Protein AF-A0A976NYU6-F1 (afdb_monomer)

Foldseek 3Di:
DPDPVVVVVVVVLVVPQDPLLVLLLVLLVLLLVLLVVLVVVLVVCVVLLVQVQCVPHPCNVVSCVVSVLSNCLSVLSNVLSVLSNVCSSVVDLVSLVVSLVVLVVNLVSLVVQLVVLVVQLVVLVCCLPDDPPPDPVVLVVLVVLLQLLLLLVLLCQQAFDFPLVNCCLLCVPDDPVVSVPGDGDGGLCVVLPDPPPDDPPSVLSNVLNVVSVSSPSSPSVNVCCCVQPDDDSLQSNQSSCCSSPVDRPDSAVSTSCVRCVNSVSVVSNVVSVVSSVSSVSSSVSSVVSSVSSVVVVVVVVVVVVVPDPDD

InterPro domains:
  IPR018499 Tetraspanin/Peripherin [PF00335] (23-295)

Mean predicted aligned error: 11.85 Å

Solvent-accessible surface area (backbone atoms only — not comparable to full-atom values): 16088 Å² total; per-residue (Å²): 132,85,56,70,69,58,56,52,50,51,55,56,56,61,72,70,55,46,75,67,33,52,50,43,37,55,44,19,50,50,26,31,51,44,11,50,51,39,40,48,50,46,49,50,41,53,76,38,24,56,58,60,44,26,59,93,46,96,54,24,69,59,49,51,51,54,52,48,52,42,42,54,50,10,55,47,31,30,53,49,13,54,51,40,37,51,33,44,72,69,64,43,68,67,56,46,49,54,48,38,55,52,32,54,54,49,28,52,56,30,46,51,52,25,50,50,23,49,51,50,23,52,50,33,50,53,39,64,77,38,68,86,68,69,44,73,68,50,49,53,49,26,44,55,46,30,54,56,51,30,46,14,49,42,29,40,37,29,60,62,28,38,39,54,57,40,44,48,36,66,36,78,85,58,56,70,72,60,53,73,68,52,65,97,45,61,13,41,54,69,54,57,77,44,92,67,86,81,52,86,67,48,65,48,55,37,51,36,36,60,64,29,68,72,23,76,38,23,57,35,56,35,52,47,29,62,74,74,50,54,85,45,72,56,34,40,35,41,31,37,48,28,54,60,68,76,48,78,94,54,64,37,78,59,23,51,31,51,78,28,42,61,63,53,32,49,53,48,31,54,51,22,49,54,51,21,52,46,25,46,54,47,28,53,41,31,51,50,50,41,52,50,51,54,51,62,51,51,58,58,50,54,62,54,63,73,69,54,80,86,125

Sequence (311 aa):
MPSSAQSVKLSTIMRRLTTAGSLMILVNIAFIVAGAILLRYKLTLEDSGWDDALVGTDYESVAVTATTVIQLLGIGAMALGLLGIVGAIVQNRLVLLLYSVVMVVATSAFGVLVGTAFAFKNKAKVWEEAAFPANDQENELAKTFNEVYCYAEGYYFCNSATAEETYITFFPDASTTLISVLPKITGIVSLCAQPVAMIDGLSTVCEACNMASQFTRYDKILTWAENKCPRNLITGHWCASFLATGAADSIYEGTPYGQCRNIFLDVVIDWSNSLAIAGLFVAISAAVIVVLACFSRRSKSFSKSENLPKK

Nearest PDB structures (foldseek):
  8zgt-assembly1_B  TM=5.573E-01  e=3.407E+00  Rattus norvegicus
  4nqi-assembly2_C  TM=2.743E-01  e=8.198E+00  Dictyostelium discoideum
  4nqi-assembly2_D  TM=2.725E-01  e=8.565E+00  Dictyostelium discoideum

pLDDT: mean 76.67, std 13.3, range [38.75, 93.81]

Radius of gyration: 28.67 Å; Cα contacts (8 Å, |Δi|>4): 337; chains: 1; bounding box: 64×50×102 Å

Secondary structure (DSSP, 8-state):
---HHHHHHHHHHHTT--HHHHHHHHHHHHHHHHHHHHHHHHHHHHHTTHHHHHTTSTTHHHHHHHHHHHHHHHHHHHHHHHHHHHHHHH--HHHHHHHHHHHHHHHHHHHHHHHHHHHHHHHHHHHHHSPSPSSHHHHHHHHHHHHHHHHHHHHHHHHTSBHHHHHHHH-TT--HHHHTTS---B-THHHHTS---SSTTHHHHHHHHHHGGGGGGGHHHHHHHHHHS---HHHHHHHHHHHHHS--S-SSTTSHHHHHHHHHHHHHHHHHHHHHHHHHHHHHHHHHHHHHHHHHHHHHHHHHHTTS---

Structure (mmCIF, N/CA/C/O backbone):
data_AF-A0A976NYU6-F1
#
_entry.id   AF-A0A976NYU6-F1
#
loop_
_atom_site.group_PDB
_atom_site.id
_atom_site.type_symbol
_atom_site.label_atom_id
_atom_site.label_alt_id
_atom_site.label_comp_id
_atom_site.label_asym_id
_atom_site.label_entity_id
_atom_site.label_seq_id
_atom_site.pdbx_PDB_ins_code
_atom_site.Cartn_x
_atom_site.Cartn_y
_atom_site.Cartn_z
_atom_site.occupancy
_atom_site.B_iso_or_equiv
_atom_site.auth_seq_id
_atom_site.auth_comp_id
_atom_site.auth_asym_id
_atom_site.auth_atom_id
_atom_site.pdbx_PDB_model_num
ATOM 1 N N . MET A 1 1 ? -34.379 -28.954 11.487 1.00 44.38 1 MET A N 1
ATOM 2 C CA . MET A 1 1 ? -35.450 -28.207 12.183 1.00 44.38 1 MET A CA 1
ATOM 3 C C . MET A 1 1 ? -34.976 -27.913 13.602 1.00 44.38 1 MET A C 1
ATOM 5 O O . MET A 1 1 ? -34.813 -28.867 14.354 1.00 44.38 1 MET A O 1
ATOM 9 N N . PRO A 1 2 ? -34.663 -26.657 13.966 1.00 43.16 2 PRO A N 1
ATOM 10 C CA . PRO A 1 2 ? -34.307 -26.325 15.343 1.00 43.16 2 PRO A CA 1
ATOM 11 C C . PRO A 1 2 ? -35.552 -26.475 16.228 1.00 43.16 2 PRO A C 1
ATOM 13 O O . PRO A 1 2 ? -36.646 -26.078 15.826 1.00 43.16 2 PRO A O 1
ATOM 16 N N . SER A 1 3 ? -35.410 -27.105 17.397 1.00 50.75 3 SER A N 1
ATOM 17 C CA . SER A 1 3 ? -36.552 -27.440 18.255 1.00 50.75 3 SER A CA 1
ATOM 18 C C . SER A 1 3 ? -37.201 -26.180 18.842 1.00 50.75 3 SER A C 1
ATOM 20 O O . SER A 1 3 ? -36.528 -25.192 19.146 1.00 50.75 3 SER A O 1
ATOM 22 N N . SER A 1 4 ? -38.523 -26.211 19.030 1.00 54.44 4 SER A N 1
ATOM 23 C CA . SER A 1 4 ? -39.328 -25.105 19.577 1.00 54.44 4 SER A CA 1
ATOM 24 C C . SER A 1 4 ? -38.831 -24.589 20.938 1.00 54.44 4 SER A C 1
ATOM 26 O O . SER A 1 4 ? -39.042 -23.430 21.281 1.00 54.44 4 SER A O 1
ATOM 28 N N . ALA A 1 5 ? -38.092 -25.402 21.697 1.00 48.31 5 ALA A N 1
ATOM 29 C CA . ALA A 1 5 ? -37.463 -24.987 22.948 1.00 48.31 5 ALA A CA 1
ATOM 30 C C . ALA A 1 5 ? -36.312 -23.980 22.739 1.00 48.31 5 ALA A C 1
ATOM 32 O O . ALA A 1 5 ? -36.094 -23.109 23.584 1.00 48.31 5 ALA A O 1
ATOM 33 N N . GLN A 1 6 ? -35.593 -24.061 21.613 1.00 50.94 6 GLN A N 1
ATOM 34 C CA . GLN A 1 6 ? -34.534 -23.117 21.244 1.00 50.94 6 GLN A CA 1
ATOM 35 C C . GLN A 1 6 ? -35.121 -21.763 20.825 1.00 50.94 6 GLN A C 1
ATOM 37 O O . GLN A 1 6 ? -34.605 -20.730 21.251 1.00 50.94 6 GLN A O 1
ATOM 42 N N . SER A 1 7 ? -36.234 -21.751 20.079 1.00 47.19 7 SER A N 1
ATOM 43 C CA . SER A 1 7 ? -36.904 -20.503 19.683 1.00 47.19 7 SER A CA 1
ATOM 44 C C . SER A 1 7 ? -37.570 -19.799 20.871 1.00 47.19 7 SER A C 1
ATOM 46 O O . SER A 1 7 ? -37.454 -18.580 20.990 1.00 47.19 7 SER A O 1
ATOM 48 N N . VAL A 1 8 ? -38.170 -20.544 21.811 1.00 51.62 8 VAL A N 1
ATOM 49 C CA . VAL A 1 8 ? -38.769 -19.992 23.043 1.00 51.62 8 VAL A CA 1
ATOM 50 C C . VAL A 1 8 ? -37.703 -19.455 24.007 1.00 51.62 8 VAL A C 1
ATOM 52 O O . VAL A 1 8 ? -37.889 -18.382 24.591 1.00 51.62 8 VAL A O 1
ATOM 55 N N . LYS A 1 9 ? -36.547 -20.127 24.141 1.00 50.62 9 LYS A N 1
ATOM 56 C CA . LYS A 1 9 ? -35.403 -19.586 24.900 1.00 50.62 9 LYS A CA 1
ATOM 57 C C . LYS A 1 9 ? -34.861 -18.308 24.264 1.00 50.62 9 LYS A C 1
ATOM 59 O O . LYS A 1 9 ? -34.643 -17.340 24.986 1.00 50.62 9 LYS A O 1
ATOM 64 N N . LEU A 1 10 ? -34.704 -18.273 22.939 1.00 50.41 10 LEU A N 1
ATOM 65 C CA . LEU A 1 10 ? -34.230 -17.083 22.227 1.00 50.41 10 LEU A CA 1
ATOM 66 C C . LEU A 1 10 ? -35.205 -15.904 22.391 1.00 50.41 10 LEU A C 1
ATOM 68 O O . LEU A 1 10 ? -34.781 -14.799 22.713 1.00 50.41 10 LEU A O 1
ATOM 72 N N . SER A 1 11 ? -36.513 -16.162 22.277 1.00 45.81 11 SER A N 1
ATOM 73 C CA . SER A 1 11 ? -37.596 -15.186 22.486 1.00 45.81 11 SER A CA 1
ATOM 74 C C . SER A 1 11 ? -37.635 -14.634 23.920 1.00 45.81 11 SER A C 1
ATOM 76 O O . SER A 1 11 ? -37.853 -13.438 24.123 1.00 45.81 11 SER A O 1
ATOM 78 N N . THR A 1 12 ? -37.377 -15.475 24.923 1.00 48.56 12 THR A N 1
ATOM 79 C CA . THR A 1 12 ? -37.380 -15.067 26.337 1.00 48.56 12 THR A CA 1
ATOM 80 C C . THR A 1 12 ? -36.114 -14.287 26.713 1.00 48.56 12 THR A C 1
ATOM 82 O O . THR A 1 12 ? -36.188 -13.337 27.494 1.00 48.56 12 THR A O 1
ATOM 85 N N . ILE A 1 13 ? -34.963 -14.631 26.122 1.00 50.16 13 ILE A N 1
ATOM 86 C CA . ILE A 1 13 ? -33.698 -13.891 26.266 1.00 50.16 13 ILE A CA 1
ATOM 87 C C . ILE A 1 13 ? -33.816 -12.502 25.617 1.00 50.16 13 ILE A C 1
ATOM 89 O O . ILE A 1 13 ? -33.422 -11.507 26.224 1.00 50.16 13 ILE A O 1
ATOM 93 N N . MET A 1 14 ? -34.450 -12.409 24.443 1.00 49.78 14 MET A N 1
ATOM 94 C CA . MET A 1 14 ? -34.701 -11.137 23.751 1.00 49.78 14 MET A CA 1
ATOM 95 C C . MET A 1 14 ? -35.644 -10.209 24.543 1.00 49.78 14 MET A C 1
ATOM 97 O O . MET A 1 14 ? -35.469 -8.995 24.531 1.00 49.78 14 MET A O 1
ATOM 101 N N . ARG A 1 15 ? -36.597 -10.766 25.310 1.00 45.50 15 ARG A N 1
ATOM 102 C CA . ARG A 1 15 ? -37.538 -10.008 26.165 1.00 45.50 15 ARG A CA 1
ATOM 103 C C . ARG A 1 15 ? -36.918 -9.367 27.417 1.00 45.50 15 ARG A C 1
ATOM 105 O O . ARG A 1 15 ? -37.583 -8.551 28.047 1.00 45.50 15 ARG A O 1
ATOM 112 N N . ARG A 1 16 ? -35.680 -9.711 27.798 1.00 53.44 16 ARG A N 1
ATOM 113 C CA . ARG A 1 16 ? -34.957 -9.112 28.947 1.00 53.44 16 ARG A CA 1
ATOM 114 C C . ARG A 1 16 ? -33.823 -8.169 28.536 1.00 53.44 16 ARG A C 1
ATOM 116 O O . ARG A 1 16 ? -32.999 -7.790 29.372 1.00 53.44 16 ARG A O 1
ATOM 123 N N . LEU A 1 17 ? -33.761 -7.794 27.263 1.00 58.81 17 LEU A N 1
ATOM 124 C CA . LEU A 1 17 ? -32.754 -6.869 26.774 1.00 58.81 17 LEU A CA 1
ATOM 125 C C . LEU A 1 17 ? -33.148 -5.440 27.170 1.00 58.81 17 LEU A C 1
ATOM 127 O O . LEU A 1 17 ? -34.136 -4.889 26.690 1.00 58.81 17 LEU A O 1
ATOM 131 N N . THR A 1 18 ? -32.400 -4.848 28.101 1.00 70.69 18 THR A N 1
ATOM 132 C CA . THR A 1 18 ? -32.554 -3.427 28.433 1.00 70.69 18 THR A CA 1
ATOM 133 C C . THR A 1 18 ? -32.137 -2.580 27.231 1.00 70.69 18 THR A C 1
ATOM 135 O O . THR A 1 18 ? -31.322 -3.017 26.421 1.00 70.69 18 THR A O 1
ATOM 138 N N . THR A 1 19 ? -32.621 -1.341 27.129 1.00 72.75 19 THR A N 1
ATOM 139 C CA . THR A 1 19 ? -32.170 -0.375 26.105 1.00 72.75 19 THR A CA 1
ATOM 140 C C . THR A 1 19 ? -30.643 -0.257 26.048 1.00 72.75 19 THR A C 1
ATOM 142 O O . THR A 1 19 ? -30.070 -0.206 24.963 1.00 72.75 19 THR A O 1
ATOM 145 N N . ALA A 1 20 ? -29.968 -0.316 27.201 1.00 69.00 20 ALA A N 1
ATOM 146 C CA . ALA A 1 20 ? -28.508 -0.351 27.288 1.00 69.00 20 ALA A CA 1
ATOM 147 C C . ALA A 1 20 ? -27.889 -1.650 26.730 1.00 69.00 20 ALA A C 1
ATOM 149 O O . ALA A 1 20 ? -26.844 -1.599 26.087 1.00 69.00 20 ALA A O 1
ATOM 150 N N . GLY A 1 21 ? -28.523 -2.807 26.945 1.00 74.00 21 GLY A N 1
ATOM 151 C CA . GLY A 1 21 ? -28.092 -4.086 26.372 1.00 74.00 21 GLY A CA 1
ATOM 152 C C . GLY A 1 21 ? -28.237 -4.124 24.849 1.00 74.00 21 GLY A C 1
ATOM 153 O O . GLY A 1 21 ? -27.309 -4.544 24.161 1.00 74.00 21 GLY A O 1
ATOM 154 N N . SER A 1 22 ? -29.352 -3.611 24.319 1.00 79.25 22 SER A N 1
ATOM 155 C CA . SER A 1 22 ? -29.569 -3.465 22.872 1.00 79.25 22 SER A CA 1
ATOM 156 C C . SER A 1 22 ? -28.532 -2.542 22.236 1.00 79.25 22 SER A C 1
ATOM 158 O O . SER A 1 22 ? -27.959 -2.876 21.202 1.00 79.25 22 SER A O 1
ATOM 160 N N . LEU A 1 23 ? -28.241 -1.410 22.884 1.00 79.62 23 LEU A N 1
ATOM 161 C CA . LEU A 1 23 ? -27.234 -0.465 22.412 1.00 79.62 23 LEU A CA 1
ATOM 162 C C . LEU A 1 23 ? -25.828 -1.082 22.434 1.00 79.62 23 LEU A C 1
ATOM 164 O O . LEU A 1 23 ? -25.092 -0.938 21.464 1.00 79.62 23 LEU A O 1
ATOM 168 N N . MET A 1 24 ? -25.470 -1.836 23.480 1.00 78.75 24 MET A N 1
ATOM 169 C CA . MET A 1 24 ? -24.187 -2.547 23.506 1.00 78.75 24 MET A CA 1
ATOM 170 C C . MET A 1 24 ? -24.065 -3.581 22.387 1.00 78.75 24 MET A C 1
ATOM 172 O O . MET A 1 24 ? -22.988 -3.701 21.810 1.00 78.75 24 MET A O 1
ATOM 176 N N . ILE A 1 25 ? -25.138 -4.299 22.047 1.00 84.12 25 ILE A N 1
ATOM 177 C CA . ILE A 1 25 ? -25.118 -5.240 20.918 1.00 84.12 25 ILE A CA 1
ATOM 178 C C . ILE A 1 25 ? -24.891 -4.498 19.598 1.00 84.12 25 ILE A C 1
ATOM 180 O O . ILE A 1 25 ? -24.011 -4.895 18.840 1.00 84.12 25 ILE A O 1
ATOM 184 N N . LEU A 1 26 ? -25.614 -3.402 19.343 1.00 85.12 26 LEU A N 1
ATOM 185 C CA . LEU A 1 26 ? -25.439 -2.603 18.122 1.00 85.12 26 LEU A CA 1
ATOM 186 C C . LEU A 1 26 ? -24.008 -2.078 17.976 1.00 85.12 26 LEU A C 1
ATOM 188 O O . LEU A 1 26 ? -23.402 -2.212 16.915 1.00 85.12 26 LEU A O 1
ATOM 192 N N . VAL A 1 27 ? -23.446 -1.531 19.053 1.00 82.69 27 VAL A N 1
ATOM 193 C CA . VAL A 1 27 ? -22.076 -1.008 19.045 1.00 82.69 27 VAL A CA 1
ATOM 194 C C . VAL A 1 27 ? -21.062 -2.132 18.802 1.00 82.69 27 VAL A C 1
ATOM 196 O O . VAL A 1 27 ? -20.120 -1.960 18.036 1.00 82.69 27 VAL A O 1
ATOM 199 N N . ASN A 1 28 ? -21.272 -3.318 19.372 1.00 87.44 28 ASN A N 1
ATOM 200 C CA . ASN A 1 28 ? -20.396 -4.466 19.131 1.00 87.44 28 ASN A CA 1
ATOM 201 C C . ASN A 1 28 ? -20.501 -5.048 17.717 1.00 87.44 28 ASN A C 1
ATOM 203 O O . ASN A 1 28 ? -19.513 -5.554 17.192 1.00 87.44 28 ASN A O 1
ATOM 207 N N . ILE A 1 29 ? -21.662 -4.943 17.068 1.00 88.81 29 ILE A N 1
ATOM 208 C CA . ILE A 1 29 ? -21.781 -5.266 15.641 1.00 88.81 29 ILE A CA 1
ATOM 209 C C . ILE A 1 29 ? -20.896 -4.320 14.819 1.00 88.81 29 ILE A C 1
ATOM 211 O O . ILE A 1 29 ? -20.210 -4.782 13.911 1.00 88.81 29 ILE A O 1
ATOM 215 N N . ALA A 1 30 ? -20.827 -3.030 15.170 1.00 84.38 30 ALA A N 1
ATOM 216 C CA . ALA A 1 30 ? -19.928 -2.089 14.498 1.00 84.38 30 ALA A CA 1
ATOM 217 C C . ALA A 1 30 ? -18.444 -2.482 14.646 1.00 84.38 30 ALA A C 1
ATOM 219 O O . ALA A 1 30 ? -17.696 -2.376 13.678 1.00 84.38 30 ALA A O 1
ATOM 220 N N . PHE A 1 31 ? -18.031 -3.020 15.801 1.00 85.31 31 PHE A N 1
ATOM 221 C CA . PHE A 1 31 ? -16.687 -3.596 15.982 1.00 85.31 31 PHE A CA 1
ATOM 222 C C . PHE A 1 31 ? -16.408 -4.762 15.037 1.00 85.31 31 PHE A C 1
ATOM 224 O O . PHE A 1 31 ? -15.335 -4.827 14.441 1.00 85.31 31 PHE A O 1
ATOM 231 N N . ILE A 1 32 ? -17.376 -5.669 14.882 1.00 89.62 32 ILE A N 1
ATOM 232 C CA . ILE A 1 32 ? -17.246 -6.811 13.971 1.00 89.62 32 ILE A CA 1
ATOM 233 C C . ILE A 1 32 ? -17.123 -6.319 12.528 1.00 89.62 32 ILE A C 1
ATOM 235 O O . ILE A 1 32 ? -16.246 -6.783 11.806 1.00 89.62 32 ILE A O 1
ATOM 239 N N . VAL A 1 33 ? -17.955 -5.356 12.120 1.00 88.38 33 VAL A N 1
ATOM 240 C CA . VAL A 1 33 ? -17.902 -4.766 10.774 1.00 88.38 33 VAL A CA 1
ATOM 241 C C . VAL A 1 33 ? -16.562 -4.074 10.531 1.00 88.38 33 VAL A C 1
ATOM 243 O O . VAL A 1 33 ? -15.935 -4.320 9.507 1.00 88.38 33 VAL A O 1
ATOM 246 N N . ALA A 1 34 ? -16.081 -3.260 11.471 1.00 83.94 34 ALA A N 1
ATOM 247 C CA . ALA A 1 34 ? -14.791 -2.590 11.337 1.00 83.94 34 ALA A CA 1
ATOM 248 C C . ALA A 1 34 ? -13.622 -3.585 11.278 1.00 83.94 34 ALA A C 1
ATOM 250 O O . ALA A 1 34 ? -12.745 -3.452 10.428 1.00 83.94 34 ALA A O 1
ATOM 251 N N . GLY A 1 35 ? -13.638 -4.623 12.120 1.00 87.44 35 GLY A N 1
ATOM 252 C CA . GLY A 1 35 ? -12.648 -5.696 12.064 1.00 87.44 35 GLY A CA 1
ATOM 253 C C . GLY A 1 35 ? -12.677 -6.449 10.731 1.00 87.44 35 GLY A C 1
ATOM 254 O O . GLY A 1 35 ? -11.627 -6.688 10.140 1.00 87.44 35 GLY A O 1
ATOM 255 N N . ALA A 1 36 ? -13.868 -6.727 10.195 1.00 89.06 36 ALA A N 1
ATOM 256 C CA . ALA A 1 36 ? -14.028 -7.323 8.872 1.00 89.06 36 ALA A CA 1
ATOM 257 C C . ALA A 1 36 ? -13.514 -6.407 7.748 1.00 89.06 36 ALA A C 1
ATOM 259 O O . ALA A 1 36 ? -12.919 -6.904 6.798 1.00 89.06 36 ALA A O 1
ATOM 260 N N . ILE A 1 37 ? -13.686 -5.084 7.855 1.00 84.81 37 ILE A N 1
ATOM 261 C CA . ILE A 1 37 ? -13.119 -4.115 6.902 1.00 84.81 37 ILE A CA 1
ATOM 262 C C . ILE A 1 37 ? -11.584 -4.136 6.951 1.00 84.81 37 ILE A C 1
ATOM 264 O O . ILE A 1 37 ? -10.958 -4.154 5.897 1.00 84.81 37 ILE A O 1
ATOM 268 N N . LEU A 1 38 ? -10.970 -4.186 8.139 1.00 84.12 38 LEU A N 1
ATOM 269 C CA . LEU A 1 38 ? -9.507 -4.268 8.286 1.00 84.12 38 LEU A CA 1
ATOM 270 C C . LEU A 1 38 ? -8.938 -5.581 7.738 1.00 84.12 38 LEU A C 1
ATOM 272 O O . LEU A 1 38 ? -7.900 -5.584 7.081 1.00 84.12 38 LEU A O 1
ATOM 276 N N . LEU A 1 39 ? -9.628 -6.700 7.962 1.00 86.38 39 LEU A N 1
ATOM 277 C CA . LEU A 1 39 ? -9.222 -7.980 7.381 1.00 86.38 39 LEU A CA 1
ATOM 278 C C . LEU A 1 39 ? -9.442 -8.013 5.875 1.00 86.38 39 LEU A C 1
ATOM 280 O O . LEU A 1 39 ? -8.583 -8.503 5.155 1.00 86.38 39 LEU A O 1
ATOM 284 N N . ARG A 1 40 ? -10.539 -7.432 5.384 1.00 83.75 40 ARG A N 1
ATOM 285 C CA . ARG A 1 40 ? -10.741 -7.244 3.949 1.00 83.75 40 ARG A CA 1
ATOM 286 C C . ARG A 1 40 ? -9.642 -6.375 3.353 1.00 83.75 40 ARG A C 1
ATOM 288 O O . ARG A 1 40 ? -9.211 -6.663 2.253 1.00 83.75 40 ARG A O 1
ATOM 295 N N . TYR A 1 41 ? -9.179 -5.346 4.058 1.00 75.69 41 TYR A N 1
ATOM 296 C CA . TYR A 1 41 ? -8.049 -4.542 3.609 1.00 75.69 41 TYR A CA 1
ATOM 297 C C . TYR A 1 41 ? -6.788 -5.395 3.438 1.00 75.69 41 TYR A C 1
ATOM 299 O O . TYR A 1 41 ? -6.162 -5.329 2.386 1.00 75.69 41 TYR A O 1
ATOM 307 N N . LYS A 1 42 ? -6.465 -6.239 4.425 1.00 79.00 42 LYS A N 1
ATOM 308 C CA . LYS A 1 42 ? -5.348 -7.181 4.307 1.00 79.00 42 LYS A CA 1
ATOM 309 C C . LYS A 1 42 ? -5.533 -8.140 3.132 1.00 79.00 42 LYS A C 1
ATOM 311 O O . LYS A 1 42 ? -4.620 -8.272 2.337 1.00 79.00 42 LYS A O 1
ATOM 316 N N . LEU A 1 43 ? -6.711 -8.745 2.996 1.00 73.69 43 LEU A N 1
ATOM 317 C CA . LEU A 1 43 ? -7.009 -9.657 1.889 1.00 73.69 43 LEU A CA 1
ATOM 318 C C . LEU A 1 43 ? -6.908 -8.950 0.539 1.00 73.69 43 LEU A C 1
ATOM 320 O O . LEU A 1 43 ? -6.376 -9.520 -0.392 1.00 73.69 43 LEU A O 1
ATOM 324 N N . THR A 1 44 ? -7.357 -7.697 0.430 1.00 69.38 44 THR A N 1
ATOM 325 C CA . THR A 1 44 ? -7.172 -6.903 -0.788 1.00 69.38 44 THR A CA 1
ATOM 326 C C . THR A 1 44 ? -5.694 -6.620 -1.035 1.00 69.38 44 THR A C 1
ATOM 328 O O . THR A 1 44 ? -5.286 -6.669 -2.185 1.00 69.38 44 THR A O 1
ATOM 331 N N . LEU A 1 45 ? -4.890 -6.343 0.001 1.00 66.94 45 LEU A N 1
ATOM 332 C CA . LEU A 1 45 ? -3.440 -6.177 -0.143 1.00 66.94 45 LEU A CA 1
ATOM 333 C C . LEU A 1 45 ? -2.754 -7.470 -0.610 1.00 66.94 45 LEU A C 1
ATOM 335 O O . LEU A 1 45 ? -1.964 -7.419 -1.551 1.00 66.94 45 LEU A O 1
ATOM 339 N N . GLU A 1 46 ? -3.090 -8.607 0.000 1.00 66.62 46 GLU A N 1
ATOM 340 C CA . GLU A 1 46 ? -2.610 -9.946 -0.371 1.00 66.62 46 GLU A CA 1
ATOM 341 C C . GLU A 1 46 ? -3.063 -10.318 -1.798 1.00 66.62 46 GLU A C 1
ATOM 343 O O . GLU A 1 46 ? -2.239 -10.670 -2.636 1.00 66.62 46 GLU A O 1
ATOM 348 N N . ASP A 1 47 ? -4.343 -10.130 -2.138 1.00 60.97 47 ASP A N 1
ATOM 349 C CA . ASP A 1 47 ? -4.901 -10.361 -3.484 1.00 60.97 47 ASP A CA 1
ATOM 350 C C . ASP A 1 47 ? -4.308 -9.410 -4.533 1.00 60.97 47 ASP A C 1
ATOM 352 O O . ASP A 1 47 ? -4.208 -9.743 -5.722 1.00 60.97 47 ASP A O 1
ATOM 356 N N . SER A 1 48 ? -3.926 -8.207 -4.101 1.00 58.53 48 SER A N 1
ATOM 357 C CA . SER A 1 48 ? -3.191 -7.230 -4.898 1.00 58.53 48 SER A CA 1
ATOM 358 C C . SER A 1 48 ? -1.690 -7.495 -4.915 1.00 58.53 48 SER A C 1
ATOM 360 O O . SER A 1 48 ? -0.966 -6.648 -5.414 1.00 58.53 48 SER A O 1
ATOM 362 N N . GLY A 1 49 ? -1.206 -8.617 -4.372 1.00 52.50 49 GLY A N 1
ATOM 363 C CA . GLY A 1 49 ? 0.173 -9.099 -4.493 1.00 52.50 49 GLY A CA 1
ATOM 364 C C . GLY A 1 49 ? 1.261 -8.158 -3.988 1.00 52.50 49 GLY A C 1
ATOM 365 O O . GLY A 1 49 ? 2.426 -8.458 -4.190 1.00 52.50 49 GLY A O 1
ATOM 366 N N . TRP A 1 50 ? 0.920 -7.040 -3.343 1.00 60.16 50 TRP A N 1
ATOM 367 C CA . TRP A 1 50 ? 1.898 -6.077 -2.836 1.00 60.16 50 TRP A CA 1
ATOM 368 C C . TRP A 1 50 ? 2.706 -6.654 -1.671 1.00 60.16 50 TRP A C 1
ATOM 370 O O . TRP A 1 50 ? 3.871 -6.314 -1.529 1.00 60.16 50 TRP A O 1
ATOM 380 N N . ASP A 1 51 ? 2.114 -7.532 -0.855 1.00 61.38 51 ASP A N 1
ATOM 381 C CA . ASP A 1 51 ? 2.833 -8.226 0.225 1.00 61.38 51 ASP A CA 1
ATOM 382 C C . ASP A 1 51 ? 3.853 -9.219 -0.366 1.00 61.38 51 ASP A C 1
ATOM 384 O O . ASP A 1 51 ? 5.043 -9.143 -0.070 1.00 61.38 51 ASP A O 1
ATOM 388 N N . ASP A 1 52 ? 3.416 -10.053 -1.317 1.00 58.38 52 ASP A N 1
ATOM 389 C CA . ASP A 1 52 ? 4.270 -11.021 -2.019 1.00 58.38 52 ASP A CA 1
ATOM 390 C C . ASP A 1 52 ? 5.345 -10.352 -2.894 1.00 58.38 52 ASP A C 1
ATOM 392 O O . ASP A 1 52 ? 6.470 -10.852 -2.966 1.00 58.38 52 ASP A O 1
ATOM 396 N N . ALA A 1 53 ? 5.035 -9.214 -3.528 1.00 58.78 53 ALA A N 1
ATOM 397 C CA . ALA A 1 53 ? 5.968 -8.411 -4.328 1.00 58.78 53 ALA A CA 1
ATOM 398 C C . ALA A 1 53 ? 7.191 -7.959 -3.530 1.00 58.78 53 ALA A C 1
ATOM 400 O O . ALA A 1 53 ? 8.270 -7.797 -4.096 1.00 58.78 53 ALA A O 1
ATOM 401 N N . LEU A 1 54 ? 7.019 -7.760 -2.222 1.00 64.69 54 LEU A N 1
ATOM 402 C CA . LEU A 1 54 ? 8.044 -7.199 -1.354 1.00 64.69 54 LEU A CA 1
ATOM 403 C C . LEU A 1 54 ? 8.835 -8.275 -0.600 1.00 64.69 54 LEU A C 1
ATOM 405 O O . LEU A 1 54 ? 9.884 -7.950 -0.046 1.00 64.69 54 LEU A O 1
ATOM 409 N N . VAL A 1 55 ? 8.413 -9.545 -0.619 1.00 66.94 55 VAL A N 1
ATOM 410 C CA . VAL A 1 55 ? 9.169 -10.660 -0.019 1.00 66.94 55 VAL A CA 1
ATOM 411 C C . VAL A 1 55 ? 10.507 -10.848 -0.739 1.00 66.94 55 VAL A C 1
ATOM 413 O O . VAL A 1 55 ? 10.541 -11.057 -1.953 1.00 66.94 55 VAL A O 1
ATOM 416 N N . GLY A 1 56 ? 11.609 -10.853 0.012 1.00 61.59 56 GLY A N 1
ATOM 417 C CA . GLY A 1 56 ? 12.980 -10.935 -0.493 1.00 61.59 56 GLY A CA 1
ATOM 418 C C . GLY A 1 56 ? 13.588 -9.588 -0.893 1.00 61.59 56 GLY A C 1
ATOM 419 O O . GLY A 1 56 ? 14.709 -9.570 -1.395 1.00 61.59 56 GLY A O 1
ATOM 420 N N . THR A 1 57 ? 12.874 -8.478 -0.678 1.00 65.88 57 THR A N 1
ATOM 421 C CA . THR A 1 57 ? 13.363 -7.111 -0.918 1.00 65.88 57 THR A CA 1
ATOM 422 C C . THR A 1 57 ? 13.715 -6.418 0.401 1.00 65.88 57 THR A C 1
ATOM 424 O O . THR A 1 57 ? 13.248 -6.823 1.468 1.00 65.88 57 THR A O 1
ATOM 427 N N . ASP A 1 58 ? 14.459 -5.309 0.343 1.00 65.25 58 ASP A N 1
ATOM 428 C CA . ASP A 1 58 ? 14.768 -4.484 1.525 1.00 65.25 58 ASP A CA 1
ATOM 429 C C . ASP A 1 58 ? 13.507 -3.931 2.230 1.00 65.25 58 ASP A C 1
ATOM 431 O O . ASP A 1 58 ? 13.548 -3.536 3.399 1.00 65.25 58 ASP A O 1
ATOM 435 N N . TYR A 1 59 ? 12.357 -3.950 1.547 1.00 65.81 59 TYR A N 1
ATOM 436 C CA . TYR A 1 59 ? 11.075 -3.446 2.037 1.00 65.81 59 TYR A CA 1
ATOM 437 C C . TYR A 1 59 ? 10.186 -4.517 2.688 1.00 65.81 59 TYR A C 1
ATOM 439 O O . TYR A 1 59 ? 9.165 -4.166 3.288 1.00 65.81 59 TYR A O 1
ATOM 447 N N . GLU A 1 60 ? 10.577 -5.798 2.636 1.00 75.00 60 GLU A N 1
ATOM 448 C CA . GLU A 1 60 ? 9.813 -6.925 3.196 1.00 75.00 60 GLU A CA 1
ATOM 449 C C . GLU A 1 60 ? 9.441 -6.675 4.660 1.00 75.00 60 GLU A C 1
ATOM 451 O O . GLU A 1 60 ? 8.281 -6.760 5.054 1.00 75.00 60 GLU A O 1
ATOM 456 N N . SER A 1 61 ? 10.430 -6.306 5.478 1.00 75.00 61 SER A N 1
ATOM 457 C CA . SER A 1 61 ? 10.252 -6.163 6.927 1.00 75.00 61 SER A CA 1
ATOM 458 C C . SER A 1 61 ? 9.209 -5.104 7.302 1.00 75.00 61 SER A C 1
ATOM 460 O O . SER A 1 61 ? 8.424 -5.292 8.238 1.00 75.00 61 SER A O 1
ATOM 462 N N . VAL A 1 62 ? 9.170 -3.999 6.556 1.00 73.44 62 VAL A N 1
ATOM 463 C CA . VAL A 1 62 ? 8.245 -2.886 6.785 1.00 73.44 62 VAL A CA 1
ATOM 464 C C . VAL A 1 62 ? 6.841 -3.268 6.328 1.00 73.44 62 VAL A C 1
ATOM 466 O O . VAL A 1 62 ? 5.882 -3.045 7.072 1.00 73.44 62 VAL A O 1
ATOM 469 N N . ALA A 1 63 ? 6.725 -3.892 5.152 1.00 72.69 63 ALA A N 1
ATOM 470 C CA . ALA A 1 63 ? 5.457 -4.380 4.620 1.00 72.69 63 ALA A CA 1
ATOM 471 C C . ALA A 1 63 ? 4.825 -5.418 5.556 1.00 72.69 63 ALA A C 1
ATOM 473 O O . ALA A 1 63 ? 3.708 -5.204 6.033 1.00 72.69 63 ALA A O 1
ATOM 474 N N . VAL A 1 64 ? 5.588 -6.451 5.934 1.00 78.50 64 VAL A N 1
ATOM 475 C CA . VAL A 1 64 ? 5.164 -7.512 6.860 1.00 78.50 64 VAL A CA 1
ATOM 476 C C . VAL A 1 64 ? 4.722 -6.929 8.199 1.00 78.50 64 VAL A C 1
ATOM 478 O O . VAL A 1 64 ? 3.697 -7.333 8.752 1.00 78.50 64 VAL A O 1
ATOM 481 N N . THR A 1 65 ? 5.455 -5.953 8.739 1.00 80.44 65 THR A N 1
ATOM 482 C CA . THR A 1 65 ? 5.082 -5.320 10.011 1.00 80.44 65 THR A CA 1
ATOM 483 C C . THR A 1 65 ? 3.749 -4.580 9.889 1.00 80.44 65 THR A C 1
ATOM 485 O O . THR A 1 65 ? 2.870 -4.745 10.740 1.00 80.44 65 THR A O 1
ATOM 488 N N . ALA A 1 66 ? 3.559 -3.792 8.829 1.00 75.44 66 ALA A N 1
ATOM 489 C CA . ALA A 1 66 ? 2.332 -3.033 8.612 1.00 75.44 66 ALA A CA 1
ATOM 490 C C . ALA A 1 66 ? 1.114 -3.948 8.387 1.00 75.44 66 ALA A C 1
ATOM 492 O O . ALA A 1 66 ? 0.072 -3.757 9.025 1.00 75.44 66 ALA A O 1
ATOM 493 N N . THR A 1 67 ? 1.242 -4.974 7.539 1.00 79.06 67 THR A N 1
ATOM 494 C CA . THR A 1 67 ? 0.161 -5.931 7.245 1.00 79.06 67 THR A CA 1
ATOM 495 C C . THR A 1 67 ? -0.191 -6.776 8.470 1.00 79.06 67 THR A C 1
ATOM 497 O O . THR A 1 67 ? -1.375 -6.958 8.776 1.00 79.06 67 THR A O 1
ATOM 500 N N . THR A 1 68 ? 0.809 -7.213 9.242 1.00 83.94 68 THR A N 1
ATOM 501 C CA . THR A 1 68 ? 0.615 -7.969 10.491 1.00 83.94 68 THR A CA 1
ATOM 502 C C . THR A 1 68 ? -0.111 -7.141 11.549 1.00 83.94 68 THR A C 1
ATOM 504 O O . THR A 1 68 ? -1.048 -7.632 12.184 1.00 83.94 68 THR A O 1
ATOM 507 N N . VAL A 1 69 ? 0.266 -5.871 11.735 1.00 83.19 69 VAL A N 1
ATOM 508 C CA . VAL A 1 69 ? -0.403 -4.981 12.696 1.00 83.19 69 VAL A CA 1
ATOM 509 C C . VAL A 1 69 ? -1.882 -4.826 12.340 1.00 83.19 69 VAL A C 1
ATOM 511 O O . VAL A 1 69 ? -2.742 -5.006 13.206 1.00 83.19 69 VAL A O 1
ATOM 514 N N . ILE A 1 70 ? -2.200 -4.576 11.067 1.00 83.06 70 ILE A N 1
ATOM 515 C CA . ILE A 1 70 ? -3.590 -4.446 10.611 1.00 83.06 70 ILE A CA 1
ATOM 516 C C . ILE A 1 70 ? -4.369 -5.753 10.816 1.00 83.06 70 ILE A C 1
ATOM 518 O O . ILE A 1 70 ? -5.515 -5.714 11.275 1.00 83.06 70 ILE A O 1
ATOM 522 N N . GLN A 1 71 ? -3.746 -6.910 10.566 1.00 86.88 71 GLN A N 1
ATOM 523 C CA . GLN A 1 71 ? -4.355 -8.216 10.828 1.00 86.88 71 GLN A CA 1
ATOM 524 C C . GLN A 1 71 ? -4.743 -8.386 12.298 1.00 86.88 71 GLN A C 1
ATOM 526 O O . GLN A 1 71 ? -5.879 -8.752 12.608 1.00 86.88 71 GLN A O 1
ATOM 531 N N . LEU A 1 72 ? -3.801 -8.122 13.207 1.00 88.06 72 LEU A N 1
ATOM 532 C CA . LEU A 1 72 ? -4.006 -8.284 14.645 1.00 88.06 72 LEU A CA 1
ATOM 533 C C . LEU A 1 72 ? -5.112 -7.361 15.155 1.00 88.06 72 LEU A C 1
ATOM 535 O O . LEU A 1 72 ? -5.940 -7.775 15.966 1.00 88.06 72 LEU A O 1
ATOM 539 N N . LEU A 1 73 ? -5.172 -6.136 14.637 1.00 86.94 73 LEU A N 1
ATOM 540 C CA . LEU A 1 73 ? -6.229 -5.181 14.959 1.00 86.94 73 LEU A CA 1
ATOM 541 C C . LEU A 1 73 ? -7.593 -5.628 14.429 1.00 86.94 73 LEU A C 1
ATOM 543 O O . LEU A 1 73 ? -8.584 -5.514 15.148 1.00 86.94 73 LEU A O 1
ATOM 547 N N . GLY A 1 74 ? -7.648 -6.179 13.214 1.00 88.12 74 GLY A N 1
ATOM 548 C CA . GLY A 1 74 ? -8.870 -6.726 12.624 1.00 88.12 74 GLY A CA 1
ATOM 549 C C . GLY A 1 74 ? -9.430 -7.909 13.419 1.00 88.12 74 GLY A C 1
ATOM 550 O O . GLY A 1 74 ? -10.584 -7.874 13.857 1.00 88.12 74 GLY A O 1
ATOM 551 N N . ILE A 1 75 ? -8.596 -8.924 13.680 1.00 90.38 75 ILE A N 1
ATOM 552 C CA . ILE A 1 75 ? -8.966 -10.097 14.492 1.00 90.38 75 ILE A CA 1
ATOM 553 C C . ILE A 1 75 ? -9.354 -9.662 15.909 1.00 90.38 75 ILE A C 1
ATOM 555 O O . ILE A 1 75 ? -10.384 -10.093 16.433 1.00 90.38 75 ILE A O 1
ATOM 559 N N . GLY A 1 76 ? -8.558 -8.780 16.516 1.00 88.31 76 GLY A N 1
ATOM 560 C CA . GLY A 1 76 ? -8.814 -8.237 17.844 1.00 88.31 76 GLY A CA 1
ATOM 561 C C . GLY A 1 76 ? -10.167 -7.533 17.924 1.00 88.31 76 GLY A C 1
ATOM 562 O O . GLY A 1 76 ? -10.968 -7.853 18.800 1.00 88.31 76 GLY A O 1
ATOM 563 N N . ALA A 1 77 ? -10.475 -6.637 16.984 1.00 88.25 77 ALA A N 1
ATOM 564 C CA . ALA A 1 77 ? -11.754 -5.929 16.942 1.00 88.25 77 ALA A CA 1
ATOM 565 C C . ALA A 1 77 ? -12.950 -6.887 16.824 1.00 88.25 77 ALA A C 1
ATOM 567 O O . ALA A 1 77 ? -13.934 -6.728 17.549 1.00 88.25 77 ALA A O 1
ATOM 568 N N . MET A 1 78 ? -12.855 -7.921 15.982 1.00 90.56 78 MET A N 1
ATOM 569 C CA . MET A 1 78 ? -13.911 -8.932 15.863 1.00 90.56 78 MET A CA 1
ATOM 570 C C . MET A 1 78 ? -14.089 -9.736 17.154 1.00 90.56 78 MET A C 1
ATOM 572 O O . MET A 1 78 ? -15.220 -9.919 17.611 1.00 90.56 78 MET A O 1
ATOM 576 N N . ALA A 1 79 ? -12.992 -10.181 17.774 1.00 90.06 79 ALA A N 1
ATOM 577 C CA . ALA A 1 79 ? -13.036 -10.908 19.040 1.00 90.06 79 ALA A CA 1
ATOM 578 C C . ALA A 1 79 ? -13.674 -10.062 20.153 1.00 90.06 79 ALA A C 1
ATOM 580 O O . ALA A 1 79 ? -14.528 -10.554 20.893 1.00 90.06 79 ALA A O 1
ATOM 581 N N . LEU A 1 80 ? -13.328 -8.773 20.232 1.00 86.69 80 LEU A N 1
ATOM 582 C CA . LEU A 1 80 ? -13.937 -7.831 21.172 1.00 86.69 80 LEU A CA 1
ATOM 583 C C . LEU A 1 80 ? -15.426 -7.629 20.903 1.00 86.69 80 LEU A C 1
ATOM 585 O O . LEU A 1 80 ? -16.210 -7.645 21.851 1.00 86.69 80 LEU A O 1
ATOM 589 N N . GLY A 1 81 ? -15.820 -7.513 19.634 1.00 88.00 81 GLY A N 1
ATOM 590 C CA . GLY A 1 81 ? -17.221 -7.457 19.223 1.00 88.00 81 GLY A CA 1
ATOM 591 C C . GLY A 1 81 ? -18.027 -8.656 19.732 1.00 88.00 81 GLY A C 1
ATOM 592 O O . GLY A 1 81 ? -19.078 -8.511 20.361 1.00 88.00 81 GLY A O 1
ATOM 593 N N . LEU A 1 82 ? -17.505 -9.867 19.528 1.00 89.75 82 LEU A N 1
ATOM 594 C CA . LEU A 1 82 ? -18.150 -11.102 19.983 1.00 89.75 82 LEU A CA 1
ATOM 595 C C . LEU A 1 82 ? -18.230 -11.182 21.513 1.00 89.75 82 LEU A C 1
ATOM 597 O O . LEU A 1 82 ? -19.294 -11.482 22.064 1.00 89.75 82 LEU A O 1
ATOM 601 N N . LEU A 1 83 ? -17.133 -10.869 22.208 1.00 86.44 83 LEU A N 1
ATOM 602 C CA . LEU A 1 83 ? -17.094 -10.849 23.671 1.00 86.44 83 LEU A CA 1
ATOM 603 C C . LEU A 1 83 ? -18.071 -9.823 24.255 1.00 86.44 83 LEU A C 1
ATOM 605 O O . LEU A 1 83 ? -18.734 -10.115 25.251 1.00 86.44 83 LEU A O 1
ATOM 609 N N . GLY A 1 84 ? -18.213 -8.654 23.629 1.00 82.88 84 GLY A N 1
ATOM 610 C CA . GLY A 1 84 ? -19.155 -7.631 24.066 1.00 82.88 84 GLY A CA 1
ATOM 611 C C . GLY A 1 84 ? -20.618 -8.032 23.866 1.00 82.88 84 GLY A C 1
ATOM 612 O O . GLY A 1 84 ? -21.433 -7.788 24.757 1.00 82.88 84 GLY A O 1
ATOM 613 N N . ILE A 1 85 ? -20.957 -8.732 22.775 1.00 86.94 85 ILE A N 1
ATOM 614 C CA . ILE A 1 85 ? -22.304 -9.305 22.572 1.00 86.94 85 ILE A CA 1
ATOM 615 C C . ILE A 1 85 ? -22.614 -10.339 23.660 1.00 86.94 85 ILE A C 1
ATOM 617 O O . ILE A 1 85 ? -23.667 -10.270 24.299 1.00 86.94 85 ILE A O 1
ATOM 621 N N . VAL A 1 86 ? -21.688 -11.267 23.924 1.00 85.31 86 VAL A N 1
ATOM 622 C CA . VAL A 1 86 ? -21.850 -12.264 24.996 1.00 85.31 86 VAL A CA 1
ATOM 623 C C . VAL A 1 86 ? -21.982 -11.574 26.356 1.00 85.31 86 VAL A C 1
ATOM 625 O O . VAL A 1 86 ? -22.880 -11.903 27.132 1.00 85.31 86 VAL A O 1
ATOM 628 N N . GLY A 1 87 ? -21.148 -10.570 26.632 1.00 78.69 87 GLY A N 1
ATOM 629 C CA . GLY A 1 87 ? -21.206 -9.770 27.854 1.00 78.69 87 GLY A CA 1
ATOM 630 C C . GLY A 1 87 ? -22.545 -9.049 28.038 1.00 78.69 87 GLY A C 1
ATOM 631 O O . GLY A 1 87 ? -23.089 -9.040 29.146 1.00 78.69 87 GLY A O 1
ATOM 632 N N . ALA A 1 88 ? -23.118 -8.506 26.960 1.00 78.56 88 ALA A N 1
ATOM 633 C CA . ALA A 1 88 ? -24.424 -7.849 26.969 1.00 78.56 88 ALA A CA 1
ATOM 634 C C . ALA A 1 88 ? -25.576 -8.822 27.274 1.00 78.56 88 ALA A C 1
ATOM 636 O O . ALA A 1 88 ? -26.514 -8.451 27.984 1.00 78.56 88 ALA A O 1
ATOM 637 N N . ILE A 1 89 ? -25.490 -10.066 26.789 1.00 80.38 89 ILE A N 1
ATOM 638 C CA . ILE A 1 89 ? -26.495 -11.115 27.027 1.00 80.38 89 ILE A CA 1
ATOM 639 C C . ILE A 1 89 ? -26.380 -11.679 28.449 1.00 80.38 89 ILE A C 1
ATOM 641 O O . ILE A 1 89 ? -27.384 -11.813 29.147 1.00 80.38 89 ILE A O 1
ATOM 645 N N . VAL A 1 90 ? -25.162 -12.003 28.894 1.00 79.88 90 VAL A N 1
ATOM 646 C CA . VAL A 1 90 ? -24.912 -12.642 30.197 1.00 79.88 90 VAL A CA 1
ATOM 647 C C . VAL A 1 90 ? -25.063 -11.646 31.357 1.00 79.88 90 VAL A C 1
ATOM 649 O O . VAL A 1 90 ? -25.379 -12.045 32.476 1.00 79.88 90 VAL A O 1
ATOM 652 N N . GLN A 1 91 ? -24.858 -10.345 31.113 1.00 71.19 91 GLN A N 1
ATOM 653 C CA . GLN A 1 91 ? -24.970 -9.258 32.101 1.00 71.19 91 GLN A CA 1
ATOM 654 C C . GLN A 1 91 ? -24.131 -9.466 33.382 1.00 71.19 91 GLN A C 1
ATOM 656 O O . GLN A 1 91 ? -24.448 -8.929 34.451 1.00 71.19 91 GLN A O 1
ATOM 661 N N . ASN A 1 92 ? -23.033 -10.226 33.291 1.00 77.50 92 ASN A N 1
ATOM 662 C CA . ASN A 1 92 ? -22.119 -10.440 34.410 1.00 77.50 92 ASN A CA 1
ATOM 663 C C . ASN A 1 92 ? -21.242 -9.195 34.629 1.00 77.50 92 ASN A C 1
ATOM 665 O O . ASN A 1 92 ? -20.537 -8.741 33.728 1.00 77.50 92 ASN A O 1
ATOM 669 N N . ARG A 1 93 ? -21.257 -8.659 35.855 1.00 71.69 93 ARG A N 1
ATOM 670 C CA . ARG A 1 93 ? -20.531 -7.433 36.225 1.00 71.69 93 ARG A CA 1
ATOM 671 C C . ARG A 1 93 ? -19.018 -7.551 36.055 1.00 71.69 93 ARG A C 1
ATOM 673 O O . ARG A 1 93 ? -18.398 -6.573 35.656 1.00 71.69 93 ARG A O 1
ATOM 680 N N . LEU A 1 94 ? -18.433 -8.710 36.366 1.00 75.06 94 LEU A N 1
ATOM 681 C CA . LEU A 1 94 ? -16.986 -8.910 36.245 1.00 75.06 94 LEU A CA 1
ATOM 682 C C . LEU A 1 94 ? -16.567 -8.910 34.769 1.00 75.06 94 LEU A C 1
ATOM 684 O O . LEU A 1 94 ? -15.608 -8.241 34.401 1.00 75.06 94 LEU A O 1
ATOM 688 N N . VAL A 1 95 ? -17.346 -9.591 33.923 1.00 73.88 95 VAL A N 1
ATOM 689 C CA . VAL A 1 95 ? -17.121 -9.664 32.471 1.00 73.88 95 VAL A CA 1
ATOM 690 C C . VAL A 1 95 ? -17.237 -8.280 31.836 1.00 73.88 95 VAL A C 1
ATOM 692 O O . VAL A 1 95 ? -16.360 -7.891 31.077 1.00 73.88 95 VAL A O 1
ATOM 695 N N . LEU A 1 96 ? -18.258 -7.497 32.200 1.00 74.19 96 LEU A N 1
ATOM 696 C CA . LEU A 1 96 ? -18.431 -6.128 31.701 1.00 74.19 96 LEU A CA 1
ATOM 697 C C . LEU A 1 96 ? -17.310 -5.180 32.152 1.00 74.19 96 LEU A C 1
ATOM 699 O O . LEU A 1 96 ? -16.922 -4.286 31.401 1.00 74.19 96 LEU A O 1
ATOM 703 N N . LEU A 1 97 ? -16.775 -5.371 33.362 1.00 75.69 97 LEU A N 1
ATOM 704 C CA . LEU A 1 97 ? -15.664 -4.569 33.874 1.00 75.69 97 LEU A CA 1
ATOM 705 C C . LEU A 1 97 ? -14.360 -4.895 33.142 1.00 75.69 97 LEU A C 1
ATOM 707 O O . LEU A 1 97 ? -13.694 -3.977 32.673 1.00 75.69 97 LEU A O 1
ATOM 711 N N . LEU A 1 98 ? -14.029 -6.182 32.998 1.00 79.50 98 LEU A N 1
ATOM 712 C CA . LEU A 1 98 ? -12.858 -6.618 32.232 1.00 79.50 98 LEU A CA 1
ATOM 713 C C . LEU A 1 98 ? -12.954 -6.162 30.776 1.00 79.50 98 LEU A C 1
ATOM 715 O O . LEU A 1 98 ? -12.009 -5.588 30.247 1.00 79.50 98 LEU A O 1
ATOM 719 N N . TYR A 1 99 ? -14.127 -6.326 30.168 1.00 80.50 99 TYR A N 1
ATOM 720 C CA . TYR A 1 99 ? -14.406 -5.842 28.825 1.00 80.50 99 TYR A CA 1
ATOM 721 C C . TYR A 1 99 ? -14.164 -4.331 28.706 1.00 80.50 99 TYR A C 1
ATOM 723 O O . TYR A 1 99 ? -13.456 -3.906 27.804 1.00 80.50 99 TYR A O 1
ATOM 731 N N . SER A 1 100 ? -14.631 -3.522 29.663 1.00 79.81 100 SER A N 1
ATOM 732 C CA . SER A 1 100 ? -14.402 -2.067 29.658 1.00 79.81 100 SER A CA 1
ATOM 733 C C . SER A 1 100 ? -12.918 -1.690 29.712 1.00 79.81 100 SER A C 1
ATOM 735 O O . SER A 1 100 ? -12.508 -0.759 29.027 1.00 79.81 100 SER A O 1
ATOM 737 N N . VAL A 1 101 ? -12.102 -2.409 30.494 1.00 83.94 101 VAL A N 1
ATOM 738 C CA . VAL A 1 101 ? -10.646 -2.181 30.543 1.00 83.94 101 VAL A CA 1
ATOM 739 C C . VAL A 1 101 ? -10.016 -2.471 29.183 1.00 83.94 101 VAL A C 1
ATOM 741 O O . VAL A 1 101 ? -9.247 -1.660 28.671 1.00 83.94 101 VAL A O 1
ATOM 744 N N . VAL A 1 102 ? -10.391 -3.590 28.564 1.00 84.62 102 VAL A N 1
ATOM 745 C CA . VAL A 1 102 ? -9.892 -3.953 27.235 1.00 84.62 102 VAL A CA 1
ATOM 746 C C . VAL A 1 102 ? -10.354 -2.947 26.174 1.00 84.62 102 VAL A C 1
ATOM 748 O O . VAL A 1 102 ? -9.574 -2.588 25.297 1.00 84.62 102 VAL A O 1
ATOM 751 N N . MET A 1 103 ? -11.569 -2.405 26.289 1.00 84.62 103 MET A N 1
ATOM 752 C CA . MET A 1 103 ? -12.065 -1.353 25.396 1.00 84.62 103 MET A CA 1
ATOM 753 C C . MET A 1 103 ? -11.262 -0.053 25.493 1.00 84.62 103 MET A C 1
ATOM 755 O O . MET A 1 103 ? -11.068 0.614 24.478 1.00 84.62 103 MET A O 1
ATOM 759 N N . VAL A 1 104 ? -10.754 0.307 26.675 1.00 85.75 104 VAL A N 1
ATOM 760 C CA . VAL A 1 104 ? -9.868 1.475 26.831 1.00 85.75 104 VAL A CA 1
ATOM 761 C C . VAL A 1 104 ? -8.549 1.252 26.088 1.00 85.75 104 VAL A C 1
ATOM 763 O O . VAL A 1 104 ? -8.112 2.136 25.355 1.00 85.75 104 VAL A O 1
ATOM 766 N N . VAL A 1 105 ? -7.957 0.059 26.206 1.00 85.75 105 VAL A N 1
ATOM 767 C CA . VAL A 1 105 ? -6.740 -0.311 25.459 1.00 85.75 105 VAL A CA 1
ATOM 768 C C . VAL A 1 105 ? -7.001 -0.341 23.950 1.00 85.75 105 VAL A C 1
ATOM 770 O O . VAL A 1 105 ? -6.192 0.147 23.166 1.00 85.75 105 VAL A O 1
ATOM 773 N N . ALA A 1 106 ? -8.155 -0.855 23.522 1.00 82.31 106 ALA A N 1
ATOM 774 C CA . ALA A 1 106 ? -8.543 -0.815 22.117 1.00 82.31 106 ALA A CA 1
ATOM 775 C C . ALA A 1 106 ? -8.672 0.637 21.628 1.00 82.31 106 ALA A C 1
ATOM 777 O O . ALA A 1 106 ? -8.149 0.981 20.574 1.00 82.31 106 ALA A O 1
ATOM 778 N N . THR A 1 107 ? -9.296 1.517 22.417 1.00 84.94 107 THR A N 1
ATOM 779 C CA . THR A 1 107 ? -9.454 2.937 22.065 1.00 84.94 107 THR A CA 1
ATOM 780 C C . THR A 1 107 ? -8.107 3.613 21.832 1.00 84.94 107 THR A C 1
ATOM 782 O O . THR A 1 107 ? -7.977 4.362 20.868 1.00 84.94 107 THR A O 1
ATOM 785 N N . SER A 1 108 ? -7.096 3.349 22.668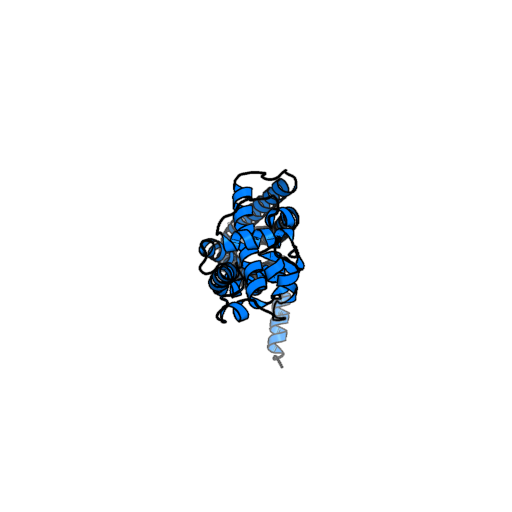 1.00 85.81 108 SER A N 1
ATOM 786 C CA . SER A 1 108 ? -5.770 3.945 22.479 1.00 85.81 108 SER A CA 1
ATOM 787 C C . SER A 1 108 ? -5.072 3.407 21.229 1.00 85.81 108 SER A C 1
ATOM 789 O O . SER A 1 108 ? -4.556 4.202 20.448 1.00 85.81 108 SER A O 1
ATOM 791 N N . ALA A 1 109 ? -5.117 2.093 20.987 1.00 85.69 109 ALA A N 1
ATOM 792 C CA . ALA A 1 109 ? -4.535 1.487 19.788 1.00 85.69 109 ALA A CA 1
ATOM 793 C C . ALA A 1 109 ? -5.174 2.037 18.501 1.00 85.69 109 ALA A C 1
ATOM 795 O O . ALA A 1 109 ? -4.472 2.485 17.595 1.00 85.69 109 ALA A O 1
ATOM 796 N N . PHE A 1 110 ? -6.508 2.087 18.448 1.00 84.75 110 PHE A N 1
ATOM 797 C CA . PHE A 1 110 ? -7.232 2.666 17.316 1.00 84.75 110 PHE A CA 1
ATOM 798 C C . PHE A 1 110 ? -7.036 4.181 17.204 1.00 84.75 110 PHE A C 1
ATOM 800 O O . PHE A 1 110 ? -6.959 4.699 16.095 1.00 84.75 110 PHE A O 1
ATOM 807 N N . GLY A 1 111 ? -6.878 4.892 18.322 1.00 88.06 111 GLY A N 1
ATOM 808 C CA . GLY A 1 111 ? -6.524 6.310 18.327 1.00 88.06 111 GLY A CA 1
ATOM 809 C C . GLY A 1 111 ? -5.174 6.582 17.659 1.00 88.06 111 GLY A C 1
ATOM 810 O O . GLY A 1 111 ? -5.071 7.516 16.866 1.00 88.06 111 GLY A O 1
ATOM 811 N N . VAL A 1 112 ? -4.166 5.737 17.910 1.00 87.88 112 VAL A N 1
ATOM 812 C CA . VAL A 1 112 ? -2.864 5.827 17.229 1.00 87.88 112 VAL A CA 1
ATOM 813 C C . VAL A 1 112 ? -3.019 5.586 15.729 1.00 87.88 112 VAL A C 1
ATOM 815 O O . VAL A 1 112 ? -2.518 6.393 14.956 1.00 87.88 112 VAL A O 1
ATOM 818 N N . LEU A 1 113 ? -3.760 4.553 15.309 1.00 85.50 113 LEU A N 1
ATOM 819 C CA . LEU A 1 113 ? -4.013 4.283 13.883 1.00 85.50 113 LEU A CA 1
ATOM 820 C C . LEU A 1 113 ? -4.707 5.443 13.173 1.00 85.50 113 LEU A C 1
ATOM 822 O O . LEU A 1 113 ? -4.356 5.794 12.052 1.00 85.50 113 LEU A O 1
ATOM 826 N N . VAL A 1 114 ? -5.714 6.034 13.815 1.00 89.19 114 VAL A N 1
ATOM 827 C CA . VAL A 1 114 ? -6.417 7.198 13.274 1.00 89.19 114 VAL A CA 1
ATOM 828 C C . VAL A 1 114 ? -5.450 8.374 13.157 1.00 89.19 114 VAL A C 1
ATOM 830 O O . VAL A 1 114 ? -5.416 9.034 12.121 1.00 89.19 114 VAL A O 1
ATOM 833 N N . GLY A 1 115 ? -4.632 8.610 14.186 1.00 89.00 115 GLY A N 1
ATOM 834 C CA . GLY A 1 115 ? -3.607 9.650 14.181 1.00 89.00 115 GLY A CA 1
ATOM 835 C C . GLY A 1 115 ? -2.580 9.468 13.063 1.00 89.00 115 GLY A C 1
ATOM 836 O O . GLY A 1 115 ? -2.297 10.424 12.342 1.00 89.00 115 GLY A O 1
ATOM 837 N N . THR A 1 116 ? -2.064 8.252 12.867 1.00 87.06 116 THR A N 1
ATOM 838 C CA . THR A 1 116 ? -1.098 7.956 11.799 1.00 87.06 116 THR A CA 1
ATOM 839 C C . THR A 1 116 ? -1.734 8.057 10.417 1.00 87.06 116 THR A C 1
ATOM 841 O O . THR A 1 116 ? -1.139 8.668 9.533 1.00 87.06 116 THR A O 1
ATOM 844 N N . ALA A 1 117 ? -2.958 7.556 10.234 1.00 87.88 117 ALA A N 1
ATOM 845 C CA . ALA A 1 117 ? -3.690 7.671 8.975 1.00 87.88 117 ALA A CA 1
ATOM 846 C C . ALA A 1 117 ? -3.963 9.140 8.605 1.00 87.88 117 ALA A C 1
ATOM 848 O O . ALA A 1 117 ? -3.719 9.550 7.473 1.00 87.88 117 ALA A O 1
ATOM 849 N N . PHE A 1 118 ? -4.400 9.973 9.556 1.00 90.44 118 PHE A N 1
ATOM 850 C CA . PHE A 1 118 ? -4.575 11.408 9.306 1.00 90.44 118 PHE A CA 1
ATOM 851 C C . PHE A 1 118 ? -3.252 12.125 9.036 1.00 90.44 118 PHE A C 1
ATOM 853 O O . PHE A 1 118 ? -3.206 12.986 8.158 1.00 90.44 118 PHE A O 1
ATOM 860 N N . ALA A 1 119 ? -2.180 11.776 9.751 1.00 90.44 119 ALA A N 1
ATOM 861 C CA . ALA A 1 119 ? -0.860 12.340 9.498 1.00 90.44 119 ALA A CA 1
ATOM 862 C C . ALA A 1 119 ? -0.379 12.005 8.078 1.00 90.44 119 ALA A C 1
ATOM 864 O O . ALA A 1 119 ? 0.067 12.900 7.362 1.00 90.44 119 ALA A O 1
ATOM 865 N N . PHE A 1 120 ? -0.538 10.751 7.646 1.00 86.44 120 PHE A N 1
ATOM 866 C CA . PHE A 1 120 ? -0.160 10.309 6.305 1.00 86.44 120 PHE A CA 1
ATOM 867 C C . PHE A 1 120 ? -1.012 10.983 5.224 1.00 86.44 120 PHE A C 1
ATOM 869 O O . PHE A 1 120 ? -0.462 11.544 4.281 1.00 86.44 120 PHE A O 1
ATOM 876 N N . LYS A 1 121 ? -2.336 11.059 5.424 1.00 91.06 121 LYS A N 1
ATOM 877 C CA . LYS A 1 121 ? -3.261 11.799 4.550 1.00 91.06 121 LYS A CA 1
ATOM 878 C C . LYS A 1 121 ? -2.851 13.259 4.382 1.00 91.06 121 LYS A C 1
ATOM 880 O O . LYS A 1 121 ? -2.778 13.756 3.264 1.00 91.06 121 LYS A O 1
ATOM 885 N N . ASN A 1 122 ? -2.622 13.962 5.489 1.00 91.81 122 ASN A N 1
ATOM 886 C CA . ASN A 1 122 ? -2.273 15.380 5.452 1.00 91.81 122 ASN A CA 1
ATOM 887 C C . ASN A 1 122 ? -0.928 15.591 4.764 1.00 91.81 122 ASN A C 1
ATOM 889 O O . ASN A 1 122 ? -0.788 16.516 3.975 1.00 91.81 122 ASN A O 1
ATOM 893 N N . LYS A 1 123 ? 0.039 14.710 5.025 1.00 90.38 123 LYS A N 1
ATOM 894 C CA . LYS A 1 123 ? 1.338 14.751 4.366 1.00 90.38 123 LYS A CA 1
ATOM 895 C C . LYS A 1 123 ? 1.214 14.533 2.857 1.00 90.38 123 LYS A C 1
ATOM 897 O O . LYS A 1 123 ? 1.780 15.313 2.105 1.00 90.38 123 LYS A O 1
ATOM 902 N N . ALA A 1 124 ? 0.431 13.546 2.424 1.00 90.44 124 ALA A N 1
ATOM 903 C CA . ALA A 1 124 ? 0.185 13.283 1.009 1.00 90.44 124 ALA A CA 1
ATOM 904 C C . ALA A 1 124 ? -0.512 14.461 0.309 1.00 90.44 124 ALA A C 1
ATOM 906 O O . ALA A 1 124 ? -0.112 14.810 -0.792 1.00 90.44 124 ALA A O 1
ATOM 907 N N . LYS A 1 125 ? -1.468 15.132 0.968 1.00 93.31 125 LYS A N 1
ATOM 908 C CA . LYS A 1 125 ? -2.087 16.368 0.453 1.00 93.31 125 LYS A CA 1
ATOM 909 C C . LYS A 1 125 ? -1.100 17.522 0.316 1.00 93.31 125 LYS A C 1
ATOM 911 O O . LYS A 1 125 ? -1.086 18.209 -0.695 1.00 93.31 125 LYS A O 1
ATOM 916 N N . VAL A 1 126 ? -0.269 17.730 1.339 1.00 92.94 126 VAL A N 1
ATOM 917 C CA . VAL A 1 126 ? 0.781 18.759 1.302 1.00 92.94 126 VAL A CA 1
ATOM 918 C C . VAL A 1 126 ? 1.752 18.485 0.161 1.00 92.94 126 VAL A C 1
ATOM 920 O O . VAL A 1 126 ? 2.168 19.418 -0.514 1.00 92.94 126 VAL A O 1
ATOM 923 N N . TRP A 1 127 ? 2.105 17.218 -0.059 1.00 93.81 127 TRP A N 1
ATOM 924 C CA . TRP A 1 127 ? 2.911 16.820 -1.203 1.00 93.81 127 TRP A CA 1
ATOM 925 C C . TRP A 1 127 ? 2.170 17.124 -2.501 1.00 93.81 127 TRP A C 1
ATOM 927 O O . TRP A 1 127 ? 2.673 17.911 -3.286 1.00 93.81 127 TRP A O 1
ATOM 937 N N . GLU A 1 128 ? 0.949 16.630 -2.686 1.00 92.44 128 GLU A N 1
ATOM 938 C CA . GLU A 1 128 ? 0.151 16.823 -3.903 1.00 92.44 128 GLU A CA 1
ATOM 939 C C . GLU A 1 128 ? 0.076 18.296 -4.354 1.00 92.44 128 GLU A C 1
ATOM 941 O O . GLU A 1 128 ? 0.289 18.586 -5.531 1.00 92.44 128 GLU A O 1
ATOM 946 N N . GLU A 1 129 ? -0.133 19.228 -3.418 1.00 92.12 129 GLU A N 1
ATOM 947 C CA . GLU A 1 129 ? -0.235 20.671 -3.686 1.00 92.12 129 GLU A CA 1
ATOM 948 C C . GLU A 1 129 ? 1.121 21.382 -3.878 1.00 92.12 129 GLU A C 1
ATOM 950 O O . GLU A 1 129 ? 1.177 22.477 -4.443 1.00 92.12 129 GLU A O 1
ATOM 955 N N . ALA A 1 130 ? 2.219 20.795 -3.398 1.00 93.06 130 ALA A N 1
ATOM 956 C CA . ALA A 1 130 ? 3.553 21.374 -3.486 1.00 93.06 130 ALA A CA 1
ATOM 957 C C . ALA A 1 130 ? 4.266 20.997 -4.792 1.00 93.06 130 ALA A C 1
ATOM 959 O O . ALA A 1 130 ? 4.036 19.937 -5.378 1.00 93.06 130 ALA A O 1
ATOM 960 N N . ALA A 1 131 ? 5.195 21.857 -5.218 1.00 93.38 131 ALA A N 1
ATOM 961 C CA . ALA A 1 131 ? 6.143 21.509 -6.269 1.00 93.38 131 ALA A CA 1
ATOM 962 C C . ALA A 1 131 ? 7.068 20.387 -5.783 1.00 93.38 131 ALA A C 1
ATOM 964 O O . ALA A 1 131 ? 7.529 20.408 -4.640 1.00 93.38 131 ALA A O 1
ATOM 965 N N . PHE A 1 132 ? 7.350 19.424 -6.658 1.00 91.38 132 PHE A N 1
ATOM 966 C CA . PHE A 1 132 ? 8.278 18.353 -6.332 1.00 91.38 132 PHE A CA 1
ATOM 967 C C . PHE A 1 132 ? 9.733 18.872 -6.269 1.00 91.38 132 PHE A C 1
ATOM 969 O O . PHE A 1 132 ? 10.136 19.643 -7.145 1.00 91.38 132 PHE A O 1
ATOM 976 N N . PRO A 1 133 ? 10.551 18.400 -5.311 1.00 91.00 133 PRO A N 1
ATOM 977 C CA . PRO A 1 133 ? 10.148 17.644 -4.129 1.00 91.00 133 PRO A CA 1
ATOM 978 C C . PRO A 1 133 ? 9.663 18.584 -3.021 1.00 91.00 133 PRO A C 1
ATOM 980 O O . PRO A 1 133 ? 10.289 19.599 -2.720 1.00 91.00 133 PRO A O 1
ATOM 983 N N . ALA A 1 134 ? 8.590 18.203 -2.341 1.00 90.38 134 ALA A N 1
ATOM 984 C CA . ALA A 1 134 ? 8.104 18.895 -1.159 1.00 90.38 134 ALA A CA 1
ATOM 985 C C . ALA A 1 134 ? 9.062 18.723 0.031 1.00 90.38 134 ALA A C 1
ATOM 987 O O . ALA A 1 134 ? 9.143 19.608 0.882 1.00 90.38 134 ALA A O 1
ATOM 988 N N . ASN A 1 135 ? 9.762 17.582 0.127 1.00 89.25 135 ASN A N 1
ATOM 989 C CA . ASN A 1 135 ? 10.863 17.335 1.068 1.00 89.25 135 ASN A CA 1
ATOM 990 C C . ASN A 1 135 ? 11.664 16.065 0.708 1.00 89.25 135 ASN A C 1
ATOM 992 O O . ASN A 1 135 ? 11.298 15.314 -0.195 1.00 89.25 135 ASN A O 1
ATOM 996 N N . ASP A 1 136 ? 12.726 15.784 1.471 1.00 88.19 136 ASP A N 1
ATOM 997 C CA . ASP A 1 136 ? 13.599 14.616 1.270 1.00 88.19 136 ASP A CA 1
ATOM 998 C C . ASP A 1 136 ? 12.873 13.268 1.388 1.00 88.19 136 ASP A C 1
ATOM 1000 O O . ASP A 1 136 ? 13.231 12.307 0.714 1.00 88.19 136 ASP A O 1
ATOM 1004 N N . GLN A 1 137 ? 11.810 13.191 2.189 1.00 85.81 137 GLN A N 1
ATOM 1005 C CA . GLN A 1 137 ? 11.028 11.960 2.323 1.00 85.81 137 GLN A CA 1
ATOM 1006 C C . GLN A 1 137 ? 10.169 11.691 1.081 1.00 85.81 137 GLN A C 1
ATOM 1008 O O . GLN A 1 137 ? 9.871 10.536 0.788 1.00 85.81 137 GLN A O 1
ATOM 1013 N N . GLU A 1 138 ? 9.762 12.731 0.346 1.00 88.31 138 GLU A N 1
ATOM 1014 C CA . GLU A 1 138 ? 9.108 12.556 -0.954 1.00 88.31 138 GLU A CA 1
ATOM 1015 C C . GLU A 1 138 ? 10.112 12.081 -2.011 1.00 88.31 138 GLU A C 1
ATOM 1017 O O . GLU A 1 138 ? 9.767 11.245 -2.837 1.00 88.31 138 GLU A O 1
ATOM 1022 N N . ASN A 1 139 ? 11.372 12.532 -1.945 1.00 89.44 139 ASN A N 1
ATOM 1023 C CA . ASN A 1 139 ? 12.435 12.006 -2.808 1.00 89.44 139 ASN A CA 1
ATOM 1024 C C . ASN A 1 139 ? 12.666 10.507 -2.581 1.00 89.44 139 ASN A C 1
ATOM 1026 O O . ASN A 1 139 ? 12.793 9.758 -3.546 1.00 89.44 139 ASN A O 1
ATOM 1030 N N . GLU A 1 140 ? 12.729 10.062 -1.324 1.00 86.00 140 GLU A N 1
ATOM 1031 C CA . GLU A 1 140 ? 12.864 8.636 -0.999 1.00 86.00 140 GLU A CA 1
ATOM 1032 C C . GLU A 1 140 ? 11.659 7.832 -1.492 1.00 86.00 140 GLU A C 1
ATOM 1034 O O . GLU A 1 140 ? 11.836 6.810 -2.152 1.00 86.00 140 GLU A O 1
ATOM 1039 N N . LEU A 1 141 ? 10.441 8.334 -1.256 1.00 86.88 141 LEU A N 1
ATOM 1040 C CA . LEU A 1 141 ? 9.224 7.716 -1.779 1.00 86.88 141 LEU A CA 1
ATOM 1041 C C . LEU A 1 141 ? 9.265 7.601 -3.308 1.00 86.88 141 LEU A C 1
ATOM 1043 O O . LEU A 1 141 ? 8.929 6.549 -3.844 1.00 86.88 141 LEU A O 1
ATOM 1047 N N . ALA A 1 142 ? 9.659 8.669 -4.000 1.00 89.81 142 ALA A N 1
ATOM 1048 C CA . ALA A 1 142 ? 9.725 8.707 -5.453 1.00 89.81 142 ALA A CA 1
ATOM 1049 C C . ALA A 1 142 ? 10.725 7.685 -5.999 1.00 89.81 142 ALA A C 1
ATOM 1051 O O . ALA A 1 142 ? 10.404 6.972 -6.945 1.00 89.81 142 ALA A O 1
ATOM 1052 N N . LYS A 1 143 ? 11.904 7.559 -5.374 1.00 87.12 143 LYS A N 1
ATOM 1053 C CA . LYS A 1 143 ? 12.897 6.534 -5.731 1.00 87.12 143 LYS A CA 1
ATOM 1054 C C . LYS A 1 143 ? 12.318 5.132 -5.590 1.00 87.12 143 LYS A C 1
ATOM 1056 O O . LYS A 1 143 ? 12.276 4.403 -6.573 1.00 87.12 143 LYS A O 1
ATOM 1061 N N . THR A 1 144 ? 11.790 4.794 -4.414 1.00 83.44 144 THR A N 1
ATOM 1062 C CA . THR A 1 144 ? 11.198 3.472 -4.171 1.00 83.44 144 THR A CA 1
ATOM 1063 C C . THR A 1 144 ? 10.029 3.191 -5.113 1.00 83.44 144 THR A C 1
ATOM 1065 O O . THR A 1 144 ? 9.909 2.085 -5.633 1.00 83.44 144 THR A O 1
ATOM 1068 N N . PHE A 1 145 ? 9.179 4.187 -5.378 1.00 86.50 145 PHE A N 1
ATOM 1069 C CA . PHE A 1 145 ? 8.081 4.042 -6.330 1.00 86.50 145 PHE A CA 1
ATOM 1070 C C . PHE A 1 145 ? 8.601 3.753 -7.740 1.00 86.50 145 PHE A C 1
ATOM 1072 O O . PHE A 1 145 ? 8.115 2.824 -8.378 1.00 86.50 145 PHE A O 1
ATOM 1079 N N . ASN A 1 146 ? 9.589 4.516 -8.217 1.00 89.06 146 ASN A N 1
ATOM 1080 C CA . ASN A 1 146 ? 10.188 4.320 -9.535 1.00 89.06 146 ASN A CA 1
ATOM 1081 C C . ASN A 1 146 ? 10.786 2.919 -9.679 1.00 89.06 146 ASN A C 1
ATOM 1083 O O . ASN A 1 146 ? 10.505 2.241 -10.661 1.00 89.06 146 ASN A O 1
ATOM 1087 N N . GLU A 1 147 ? 11.563 2.473 -8.692 1.00 83.19 147 GLU A N 1
ATOM 1088 C CA . GLU A 1 147 ? 12.192 1.149 -8.689 1.00 83.19 147 GLU A CA 1
ATOM 1089 C C . GLU A 1 147 ? 11.142 0.037 -8.778 1.00 83.19 147 GLU A C 1
ATOM 1091 O O . GLU A 1 147 ? 11.172 -0.790 -9.689 1.00 83.19 147 GLU A O 1
ATOM 1096 N N . VAL A 1 148 ? 10.156 0.060 -7.878 1.00 80.31 148 VAL A N 1
ATOM 1097 C CA . VAL A 1 148 ? 9.092 -0.950 -7.815 1.00 80.31 148 VAL A CA 1
ATOM 1098 C C . VAL A 1 148 ? 8.226 -0.941 -9.079 1.00 80.31 148 VAL A C 1
ATOM 1100 O O . VAL A 1 148 ? 7.860 -2.003 -9.587 1.00 80.31 148 VAL A O 1
ATOM 1103 N N . TYR A 1 149 ? 7.922 0.242 -9.618 1.00 86.12 149 TYR A N 1
ATOM 1104 C CA . TYR A 1 149 ? 7.175 0.378 -10.865 1.00 86.12 149 TYR A CA 1
ATOM 1105 C C . TYR A 1 149 ? 7.963 -0.196 -12.050 1.00 86.12 149 TYR A C 1
ATOM 1107 O O . TYR A 1 149 ? 7.401 -0.937 -12.853 1.00 86.12 149 TYR A O 1
ATOM 1115 N N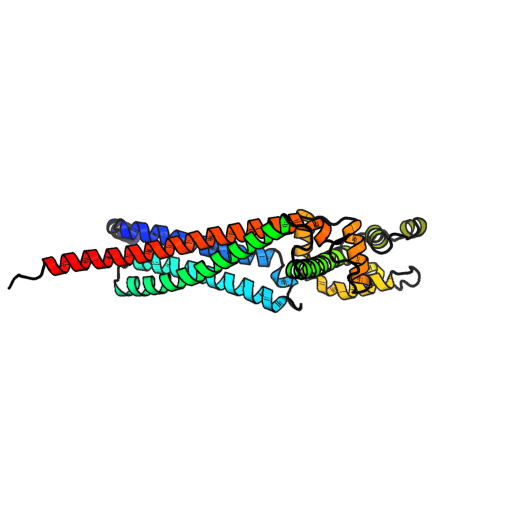 . CYS A 1 150 ? 9.268 0.066 -12.139 1.00 86.38 150 CYS A N 1
ATOM 1116 C CA . CYS A 1 150 ? 10.097 -0.456 -13.223 1.00 86.38 150 CYS A CA 1
ATOM 1117 C C . CYS A 1 150 ? 10.368 -1.954 -13.119 1.00 86.38 150 CYS A C 1
ATOM 1119 O O . CYS A 1 150 ? 10.430 -2.617 -14.151 1.00 86.38 150 CYS A O 1
ATOM 1121 N N . TYR A 1 151 ? 10.454 -2.527 -11.918 1.00 80.81 151 TYR A N 1
ATOM 1122 C CA . TYR A 1 151 ? 10.468 -3.985 -11.770 1.00 80.81 151 TYR A CA 1
ATOM 1123 C C . TYR A 1 151 ? 9.164 -4.614 -12.278 1.00 80.81 151 TYR A C 1
ATOM 1125 O O . TYR A 1 151 ? 9.198 -5.636 -12.970 1.00 80.81 151 TYR A O 1
ATOM 1133 N N . ALA A 1 152 ? 8.019 -3.967 -12.030 1.00 81.88 152 ALA A N 1
ATOM 1134 C CA . ALA A 1 152 ? 6.748 -4.387 -12.609 1.00 81.88 152 ALA A CA 1
ATOM 1135 C C . ALA A 1 152 ? 6.748 -4.263 -14.143 1.00 81.88 152 ALA A C 1
ATOM 1137 O O . ALA A 1 152 ? 6.424 -5.233 -14.827 1.00 81.88 152 ALA A O 1
ATOM 1138 N N . GLU A 1 153 ? 7.162 -3.124 -14.710 1.00 84.69 153 GLU A N 1
ATOM 1139 C CA . GLU A 1 153 ? 7.267 -2.974 -16.170 1.00 84.69 153 GLU A CA 1
ATOM 1140 C C . GLU A 1 153 ? 8.222 -4.003 -16.793 1.00 84.69 153 GLU A C 1
ATOM 1142 O O . GLU A 1 153 ? 7.900 -4.602 -17.819 1.00 84.69 153 GLU A O 1
ATOM 1147 N N . GLY A 1 154 ? 9.364 -4.264 -16.151 1.00 81.31 154 GLY A N 1
ATOM 1148 C CA . GLY A 1 154 ? 10.326 -5.276 -16.572 1.00 81.31 154 GLY A CA 1
ATOM 1149 C C . GLY A 1 154 ? 9.685 -6.658 -16.676 1.00 81.31 154 GLY A C 1
ATOM 1150 O O . GLY A 1 154 ? 9.855 -7.338 -17.685 1.00 81.31 154 GLY A O 1
ATOM 1151 N N . TYR A 1 155 ? 8.858 -7.048 -15.700 1.00 80.12 155 TYR A N 1
ATOM 1152 C CA . TYR A 1 155 ? 8.095 -8.295 -15.777 1.00 80.12 155 TYR A CA 1
ATOM 1153 C C . TYR A 1 155 ? 7.219 -8.368 -17.038 1.00 80.12 155 TYR A C 1
ATOM 1155 O O . TYR A 1 155 ? 7.227 -9.390 -17.733 1.00 80.12 155 TYR A O 1
ATOM 1163 N N . TYR A 1 156 ? 6.513 -7.285 -17.374 1.00 84.62 156 TYR A N 1
ATOM 1164 C CA . TYR A 1 156 ? 5.702 -7.211 -18.589 1.00 84.62 156 TYR A CA 1
ATOM 1165 C C . TYR A 1 156 ? 6.551 -7.297 -19.860 1.00 84.62 156 TYR A C 1
ATOM 1167 O O . TYR A 1 156 ? 6.248 -8.119 -20.724 1.00 84.62 156 TYR A O 1
ATOM 1175 N N . PHE A 1 157 ? 7.639 -6.531 -19.968 1.00 82.44 157 PHE A N 1
ATOM 1176 C CA . PHE A 1 157 ? 8.502 -6.560 -21.154 1.00 82.44 157 PHE A CA 1
ATOM 1177 C C . PHE A 1 157 ? 9.167 -7.922 -21.384 1.00 82.44 157 PHE A C 1
ATOM 1179 O O . PHE A 1 157 ? 9.356 -8.354 -22.526 1.00 82.44 157 PHE A O 1
ATOM 1186 N N . CYS A 1 158 ? 9.477 -8.632 -20.301 1.00 80.31 158 CYS A N 1
ATOM 1187 C CA . CYS A 1 158 ? 10.128 -9.930 -20.365 1.00 80.31 158 CYS A CA 1
ATOM 1188 C C . CYS A 1 158 ? 9.172 -11.081 -20.701 1.00 80.31 158 CYS A C 1
ATOM 1190 O O . CYS A 1 158 ? 9.592 -12.028 -21.371 1.00 80.31 158 CYS A O 1
ATOM 1192 N N . ASN A 1 159 ? 7.902 -11.002 -20.286 1.00 79.00 159 ASN A N 1
ATOM 1193 C CA . ASN A 1 159 ? 6.961 -12.128 -20.371 1.00 79.00 159 ASN A CA 1
ATOM 1194 C C . ASN A 1 159 ? 5.771 -11.898 -21.314 1.00 79.00 159 ASN A C 1
ATOM 1196 O O . ASN A 1 159 ? 5.277 -12.859 -21.901 1.00 79.00 159 ASN A O 1
ATOM 1200 N N . SER A 1 160 ? 5.325 -10.653 -21.480 1.00 83.69 160 SER A N 1
ATOM 1201 C CA . SER A 1 160 ? 4.034 -10.330 -22.104 1.00 83.69 160 SER A CA 1
ATOM 1202 C C . SER A 1 160 ? 4.156 -9.419 -23.325 1.00 83.69 160 SER A C 1
ATOM 1204 O O . SER A 1 160 ? 3.404 -9.597 -24.284 1.00 83.69 160 SER A O 1
ATOM 1206 N N . ALA A 1 161 ? 5.099 -8.474 -23.322 1.00 84.38 161 ALA A N 1
ATOM 1207 C CA . ALA A 1 161 ? 5.302 -7.549 -24.433 1.00 84.38 161 ALA A CA 1
ATOM 1208 C C . ALA A 1 161 ? 5.803 -8.262 -25.694 1.00 84.38 161 ALA A C 1
ATOM 1210 O O . ALA A 1 161 ? 6.432 -9.327 -25.641 1.00 84.38 161 ALA A O 1
ATOM 1211 N N . THR A 1 162 ? 5.547 -7.655 -26.849 1.00 85.31 162 THR A N 1
ATOM 1212 C CA . THR A 1 162 ? 6.116 -8.139 -28.113 1.00 85.31 162 THR A CA 1
ATOM 1213 C C . THR A 1 162 ? 7.603 -7.800 -28.212 1.00 85.31 162 THR A C 1
ATOM 1215 O O . THR A 1 162 ? 8.063 -6.819 -27.633 1.00 85.31 162 THR A O 1
ATOM 1218 N N . ALA A 1 163 ? 8.365 -8.579 -28.986 1.00 79.00 163 ALA A N 1
ATOM 1219 C CA . ALA A 1 163 ? 9.774 -8.267 -29.242 1.00 79.00 163 ALA A CA 1
ATOM 1220 C C . ALA A 1 163 ? 9.960 -6.862 -29.846 1.00 79.00 163 ALA A C 1
ATOM 1222 O O . ALA A 1 163 ? 10.903 -6.169 -29.483 1.00 79.00 163 ALA A O 1
ATOM 1223 N N . GLU A 1 164 ? 9.048 -6.435 -30.725 1.00 82.19 164 GLU A N 1
ATOM 1224 C CA . GLU A 1 164 ? 9.024 -5.088 -31.310 1.00 82.19 164 GLU A CA 1
ATOM 1225 C C . GLU A 1 164 ? 8.833 -4.003 -30.243 1.00 82.19 164 GLU A C 1
ATOM 1227 O O . GLU A 1 164 ? 9.633 -3.074 -30.167 1.00 82.19 164 GLU A O 1
ATOM 1232 N N . GLU A 1 165 ? 7.816 -4.149 -29.392 1.00 85.25 165 GLU A N 1
ATOM 1233 C CA . GLU A 1 165 ? 7.517 -3.210 -28.307 1.00 85.25 165 GLU A CA 1
ATOM 1234 C C . GLU A 1 165 ? 8.696 -3.082 -27.340 1.00 85.25 165 GLU A C 1
ATOM 1236 O O . GLU A 1 165 ? 9.191 -1.980 -27.115 1.00 85.25 165 GLU A O 1
ATOM 1241 N N . THR A 1 166 ? 9.211 -4.207 -26.838 1.00 82.31 166 THR A N 1
ATOM 1242 C CA . THR A 1 166 ? 10.365 -4.209 -25.935 1.00 82.31 166 THR A CA 1
ATOM 1243 C C . THR A 1 166 ? 11.589 -3.584 -26.600 1.00 82.31 166 THR A C 1
ATOM 1245 O O . THR A 1 166 ? 12.298 -2.804 -25.971 1.00 82.31 166 THR A O 1
ATOM 1248 N N . TYR A 1 167 ? 11.850 -3.879 -27.874 1.00 80.31 167 TYR A N 1
ATOM 1249 C CA . TYR A 1 167 ? 13.024 -3.344 -28.558 1.00 80.31 167 TYR A CA 1
ATOM 1250 C C . TYR A 1 167 ? 12.931 -1.831 -28.779 1.00 80.31 167 TYR A C 1
ATOM 1252 O O . TYR A 1 167 ? 13.898 -1.127 -28.507 1.00 80.31 167 TYR A O 1
ATOM 1260 N N . ILE A 1 168 ? 11.768 -1.314 -29.188 1.00 84.25 168 ILE A N 1
ATOM 1261 C CA . ILE A 1 168 ? 11.538 0.134 -29.314 1.00 84.25 168 ILE A CA 1
ATOM 1262 C C . ILE A 1 168 ? 11.701 0.820 -27.954 1.00 84.25 168 ILE A C 1
ATOM 1264 O O . ILE A 1 168 ? 12.291 1.893 -27.878 1.00 84.25 168 ILE A O 1
ATOM 1268 N N . THR A 1 169 ? 11.218 0.204 -26.872 1.00 84.62 169 THR A N 1
ATOM 1269 C CA . THR A 1 169 ? 11.324 0.771 -25.524 1.00 84.62 169 THR A CA 1
ATOM 1270 C C . THR A 1 169 ? 12.757 0.772 -24.983 1.00 84.62 169 THR A C 1
ATOM 1272 O O . THR A 1 169 ? 13.184 1.774 -24.412 1.00 84.62 169 THR A O 1
ATOM 1275 N N . PHE A 1 170 ? 13.524 -0.303 -25.176 1.00 80.31 170 PHE A N 1
ATOM 1276 C CA . PHE A 1 170 ? 14.909 -0.385 -24.692 1.00 80.31 170 PHE A CA 1
ATOM 1277 C C . PHE A 1 170 ? 15.922 0.320 -25.605 1.00 80.31 170 PHE A C 1
ATOM 1279 O O . PHE A 1 170 ? 16.973 0.744 -25.128 1.00 80.31 170 PHE A O 1
ATOM 1286 N N . PHE A 1 171 ? 15.604 0.489 -26.891 1.00 83.00 171 PHE A N 1
ATOM 1287 C CA . PHE A 1 171 ? 16.475 1.110 -27.891 1.00 83.00 171 PHE A CA 1
ATOM 1288 C C . PHE A 1 171 ? 15.714 2.174 -28.701 1.00 83.00 171 PHE A C 1
ATOM 1290 O O . PHE A 1 171 ? 15.394 1.945 -29.870 1.00 83.00 171 PHE A O 1
ATOM 1297 N N . PRO A 1 172 ? 15.437 3.357 -28.117 1.00 77.31 172 PRO A N 1
ATOM 1298 C CA . PRO A 1 172 ? 14.682 4.425 -28.786 1.00 77.31 172 PRO A CA 1
ATOM 1299 C C . PRO A 1 172 ? 15.305 4.895 -30.109 1.00 77.31 172 PRO A C 1
ATOM 1301 O O . PRO A 1 172 ? 14.585 5.306 -31.016 1.00 77.31 172 PRO A O 1
ATOM 1304 N N . ASP A 1 173 ? 16.631 4.798 -30.238 1.00 79.38 173 ASP A N 1
ATOM 1305 C CA . ASP A 1 173 ? 17.384 5.222 -31.426 1.00 79.38 173 ASP A CA 1
ATOM 1306 C C . ASP A 1 173 ? 17.623 4.086 -32.442 1.00 79.38 173 ASP A C 1
ATOM 1308 O O . ASP A 1 173 ? 18.403 4.235 -33.388 1.00 79.38 173 ASP A O 1
ATOM 1312 N N . ALA A 1 174 ? 16.990 2.923 -32.258 1.00 71.12 174 ALA A N 1
ATOM 1313 C CA . ALA A 1 174 ? 17.199 1.783 -33.139 1.00 71.12 174 ALA A CA 1
ATOM 1314 C C . ALA A 1 174 ? 16.637 1.998 -34.554 1.00 71.12 174 ALA A C 1
ATOM 1316 O O . ALA A 1 174 ? 15.617 2.654 -34.773 1.00 71.12 174 ALA A O 1
ATOM 1317 N N . SER A 1 175 ? 17.287 1.386 -35.549 1.00 74.62 175 SER A N 1
ATOM 1318 C CA . SER A 1 175 ? 16.856 1.510 -36.941 1.00 74.62 175 SER A CA 1
ATOM 1319 C C . SER A 1 175 ? 15.529 0.784 -37.195 1.00 74.62 175 SER A C 1
ATOM 1321 O O . SER A 1 175 ? 15.316 -0.364 -36.798 1.00 74.62 175 SER A O 1
ATOM 1323 N N . THR A 1 176 ? 14.640 1.425 -37.955 1.00 72.50 176 THR A N 1
ATOM 1324 C CA . THR A 1 176 ? 13.347 0.840 -38.354 1.00 72.50 176 THR A CA 1
ATOM 1325 C C . THR A 1 176 ? 13.498 -0.414 -39.219 1.00 72.50 176 THR A C 1
ATOM 1327 O O . THR A 1 176 ? 12.623 -1.279 -39.229 1.00 72.50 176 THR A O 1
ATOM 1330 N N . THR A 1 177 ? 14.636 -0.560 -39.905 1.00 67.81 177 THR A N 1
ATOM 1331 C CA . THR A 1 177 ? 14.996 -1.771 -40.648 1.00 67.81 177 THR A CA 1
ATOM 1332 C C . THR A 1 177 ? 15.250 -2.957 -39.722 1.00 67.81 177 THR A C 1
ATOM 1334 O O . THR A 1 177 ? 14.824 -4.064 -40.048 1.00 67.81 177 THR A O 1
ATOM 1337 N N . LEU A 1 178 ? 15.864 -2.742 -38.554 1.00 67.94 178 LEU A N 1
ATOM 1338 C CA . LEU A 1 178 ? 16.105 -3.796 -37.568 1.00 67.94 178 LEU A CA 1
ATOM 1339 C C . LEU A 1 178 ? 14.813 -4.209 -36.847 1.00 67.94 178 LEU A C 1
ATOM 1341 O O . LEU A 1 178 ? 14.578 -5.395 -36.642 1.00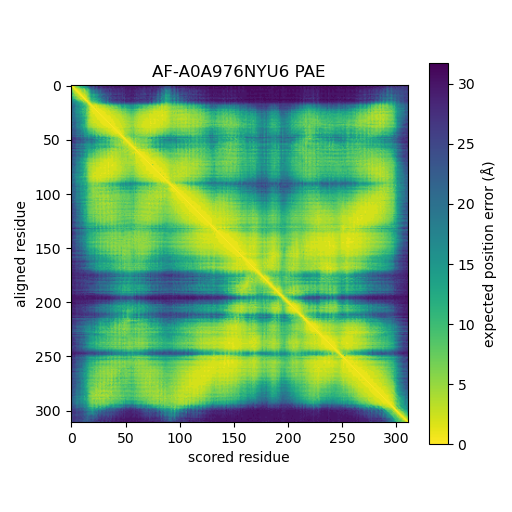 67.94 178 LEU A O 1
ATOM 1345 N N . ILE A 1 179 ? 13.924 -3.252 -36.567 1.00 71.44 179 ILE A N 1
ATOM 1346 C CA . ILE A 1 179 ? 12.601 -3.531 -35.985 1.00 71.44 179 ILE A CA 1
ATOM 1347 C C . ILE A 1 179 ? 11.777 -4.440 -36.912 1.00 71.44 179 ILE A C 1
ATOM 1349 O O . ILE A 1 179 ? 11.160 -5.401 -36.460 1.00 71.44 179 ILE A O 1
ATOM 1353 N N . SER A 1 180 ? 11.826 -4.204 -38.229 1.00 68.56 180 SER A N 1
ATOM 1354 C CA . SER A 1 180 ? 11.052 -4.978 -39.214 1.00 68.56 180 SER A CA 1
ATOM 1355 C C . SER A 1 180 ? 11.474 -6.446 -39.365 1.00 68.56 180 SER A C 1
ATOM 1357 O O . SER A 1 180 ? 10.703 -7.253 -39.889 1.00 68.56 180 SER A O 1
ATOM 1359 N N . VAL A 1 181 ? 12.685 -6.796 -38.915 1.00 72.25 181 VAL A N 1
ATOM 1360 C CA . VAL A 1 181 ? 13.217 -8.168 -38.956 1.00 72.25 181 VAL A CA 1
ATOM 1361 C C . VAL A 1 181 ? 13.103 -8.889 -37.613 1.00 72.25 181 VAL A C 1
ATOM 1363 O O . VAL A 1 181 ? 13.454 -10.068 -37.533 1.00 72.25 181 VAL A O 1
ATOM 1366 N N . LEU A 1 182 ? 12.598 -8.221 -36.567 1.00 73.19 182 LEU A N 1
ATOM 1367 C CA . LEU A 1 182 ? 12.359 -8.864 -35.279 1.00 73.19 182 LEU A CA 1
ATOM 1368 C C . LEU A 1 182 ? 11.283 -9.950 -35.415 1.00 73.19 182 LEU A C 1
ATOM 1370 O O . LEU A 1 182 ? 10.263 -9.756 -36.087 1.00 73.19 182 LEU A O 1
ATOM 1374 N N . PRO A 1 183 ? 11.478 -11.114 -34.775 1.00 71.56 183 PRO A N 1
ATOM 1375 C CA . PRO A 1 183 ? 10.475 -12.160 -34.799 1.00 71.56 183 PRO A CA 1
ATOM 1376 C C . PRO A 1 183 ? 9.217 -11.691 -34.061 1.00 71.56 183 PRO A C 1
ATOM 1378 O O . PRO A 1 183 ? 9.289 -11.092 -32.990 1.00 71.56 183 PRO A O 1
ATOM 1381 N N . LYS A 1 184 ? 8.044 -12.006 -34.623 1.00 74.00 184 LYS A N 1
ATOM 1382 C CA . LYS A 1 184 ? 6.734 -11.707 -34.022 1.00 74.00 184 LYS A CA 1
ATOM 1383 C C . LYS A 1 184 ? 6.428 -12.663 -32.871 1.00 74.00 184 LYS A C 1
ATOM 1385 O O . LYS A 1 184 ? 5.542 -13.508 -32.975 1.00 74.00 184 LYS A O 1
ATOM 1390 N N . ILE A 1 185 ? 7.20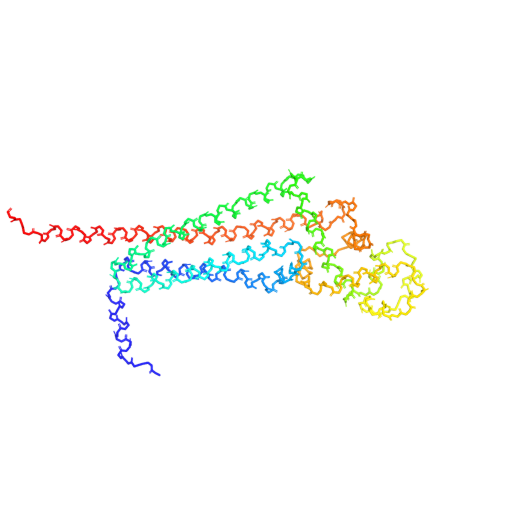5 -12.560 -31.803 1.00 75.69 185 ILE A N 1
ATOM 1391 C CA . ILE A 1 185 ? 7.033 -13.347 -30.587 1.00 75.69 185 ILE A CA 1
ATOM 1392 C C . ILE A 1 185 ? 6.723 -12.436 -29.404 1.00 75.69 185 ILE A C 1
ATOM 1394 O O . ILE A 1 185 ? 7.073 -11.254 -29.395 1.00 75.69 185 ILE A O 1
ATOM 1398 N N . THR A 1 186 ? 6.054 -13.010 -28.414 1.00 78.94 186 THR A N 1
ATOM 1399 C CA . THR A 1 186 ? 5.744 -12.385 -27.127 1.00 78.94 186 THR A CA 1
ATOM 1400 C C . THR A 1 186 ? 6.698 -12.911 -26.063 1.00 78.94 186 THR A C 1
ATOM 1402 O O . THR A 1 186 ? 6.985 -14.109 -26.037 1.00 78.94 186 THR A O 1
ATOM 1405 N N . GLY A 1 187 ? 7.163 -12.026 -25.184 1.00 70.25 1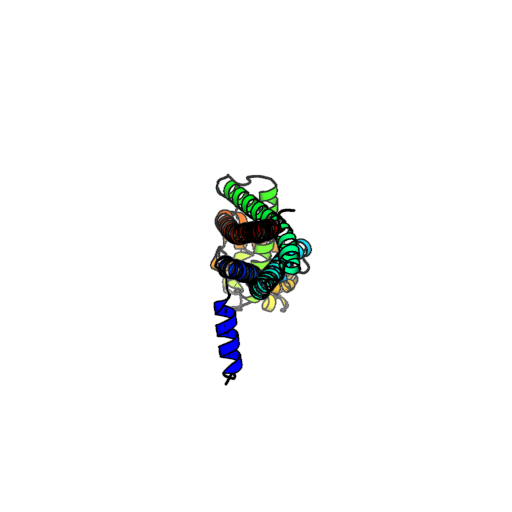87 GLY A N 1
ATOM 1406 C CA . GLY A 1 187 ? 8.089 -12.344 -24.104 1.00 70.25 187 GLY A CA 1
ATOM 1407 C C . GLY A 1 187 ? 9.527 -12.497 -24.596 1.00 70.25 187 GLY A C 1
ATOM 1408 O O . GLY A 1 187 ? 9.918 -13.540 -25.132 1.00 70.25 187 GLY A O 1
ATOM 1409 N N . ILE A 1 188 ? 10.342 -11.460 -24.387 1.00 74.69 188 ILE A N 1
ATOM 1410 C CA . ILE A 1 188 ? 11.719 -11.410 -24.899 1.00 74.69 188 ILE A CA 1
ATOM 1411 C C . ILE A 1 188 ? 12.636 -12.474 -24.274 1.00 74.69 188 ILE A C 1
ATOM 1413 O O . ILE A 1 188 ? 13.637 -12.851 -24.874 1.00 74.69 188 ILE A O 1
ATOM 1417 N N . VAL A 1 189 ? 12.257 -13.052 -23.128 1.00 71.69 189 VAL A N 1
ATOM 1418 C CA . VAL A 1 189 ? 12.968 -14.186 -22.504 1.00 71.69 189 VAL A CA 1
ATOM 1419 C C . VAL A 1 189 ? 13.092 -15.376 -23.464 1.00 71.69 189 VAL A C 1
ATOM 1421 O O . VAL A 1 189 ? 14.106 -16.073 -23.469 1.00 71.69 189 VAL A O 1
ATOM 1424 N N . SER A 1 190 ? 12.097 -15.589 -24.328 1.00 69.06 190 SER A N 1
ATOM 1425 C CA . SER A 1 190 ? 12.137 -16.659 -25.332 1.00 69.06 190 SER A CA 1
ATOM 1426 C C . SER A 1 190 ? 13.187 -16.420 -26.429 1.00 69.06 190 SER A C 1
ATOM 1428 O O . SER A 1 190 ? 13.757 -17.381 -26.949 1.00 69.06 190 SER A O 1
ATOM 1430 N N . LEU A 1 191 ? 13.497 -15.153 -26.735 1.00 71.25 191 LEU A N 1
ATOM 1431 C CA . LEU A 1 191 ? 14.616 -14.751 -27.595 1.00 71.25 191 LEU A CA 1
ATOM 1432 C C . LEU A 1 191 ? 15.953 -14.945 -26.880 1.00 71.25 191 LEU A C 1
ATOM 1434 O O . LEU A 1 191 ? 16.888 -15.455 -27.486 1.00 71.25 191 LEU A O 1
ATOM 1438 N N . CYS A 1 192 ? 16.028 -14.611 -25.593 1.00 73.69 192 CYS A N 1
ATOM 1439 C CA . CYS A 1 192 ? 17.244 -14.716 -24.784 1.00 73.69 192 CYS A CA 1
ATOM 1440 C C . CYS A 1 192 ? 17.801 -16.140 -24.647 1.00 73.69 192 CYS A C 1
ATOM 1442 O O . CYS A 1 192 ? 18.986 -16.313 -24.378 1.00 73.69 192 CYS A O 1
ATOM 1444 N N . ALA A 1 193 ? 16.963 -17.162 -24.840 1.00 67.69 193 ALA A N 1
ATOM 1445 C CA . ALA A 1 193 ? 17.376 -18.564 -24.841 1.00 67.69 193 ALA A CA 1
ATOM 1446 C C . ALA A 1 193 ? 18.026 -19.019 -26.164 1.00 67.69 193 ALA A C 1
ATOM 1448 O O . ALA A 1 193 ? 18.586 -20.116 -26.233 1.00 67.69 193 ALA A O 1
ATOM 1449 N N . GLN A 1 194 ? 17.940 -18.214 -27.226 1.00 66.81 194 GLN A N 1
ATOM 1450 C CA . GLN A 1 194 ? 18.595 -18.493 -28.502 1.00 66.81 194 GLN A CA 1
ATOM 1451 C C . GLN A 1 194 ? 20.025 -17.931 -28.502 1.00 66.81 194 GLN A C 1
ATOM 1453 O O . GLN A 1 194 ? 20.325 -17.022 -27.733 1.00 66.81 194 GLN A O 1
ATOM 1458 N N . PRO A 1 195 ? 20.944 -18.435 -29.346 1.00 56.88 195 PRO A N 1
ATOM 1459 C CA . PRO A 1 195 ? 22.257 -17.822 -29.523 1.00 56.88 195 PRO A CA 1
ATOM 1460 C C . PRO A 1 195 ? 22.096 -16.469 -30.229 1.00 56.88 195 PRO A C 1
ATOM 1462 O O . PRO A 1 195 ? 22.261 -16.361 -31.444 1.00 56.88 195 PRO A O 1
ATOM 1465 N N . VAL A 1 196 ? 21.724 -15.430 -29.475 1.00 55.03 196 VAL A N 1
ATOM 1466 C CA . VAL A 1 196 ? 21.438 -14.095 -30.010 1.00 55.03 196 VAL A CA 1
ATOM 1467 C C . VAL A 1 196 ? 22.730 -13.318 -30.231 1.00 55.03 196 VAL A C 1
ATOM 1469 O O . VAL A 1 196 ? 23.004 -12.301 -29.611 1.00 55.03 196 VAL A O 1
ATOM 1472 N N . ALA A 1 197 ? 23.564 -13.824 -31.133 1.00 45.88 197 ALA A N 1
ATOM 1473 C CA . ALA A 1 197 ? 24.838 -13.211 -31.492 1.00 45.88 197 ALA A CA 1
ATOM 1474 C C . ALA A 1 197 ? 24.702 -12.098 -32.556 1.00 45.88 197 ALA A C 1
ATOM 1476 O O . ALA A 1 197 ? 25.709 -11.674 -33.113 1.00 45.88 197 ALA A O 1
ATOM 1477 N N . MET A 1 198 ? 23.481 -11.655 -32.893 1.00 52.50 198 MET A N 1
ATOM 1478 C CA . MET A 1 198 ? 23.246 -10.750 -34.033 1.00 52.50 198 MET A CA 1
ATOM 1479 C C . MET A 1 198 ? 22.494 -9.451 -33.719 1.00 52.50 198 MET A C 1
ATOM 1481 O O . MET A 1 198 ? 22.389 -8.617 -34.614 1.00 52.50 198 MET A O 1
ATOM 1485 N N . ILE A 1 199 ? 21.980 -9.246 -32.501 1.00 61.25 199 ILE A N 1
ATOM 1486 C CA . ILE A 1 199 ? 21.233 -8.024 -32.162 1.00 61.25 199 ILE A CA 1
ATOM 1487 C C . ILE A 1 199 ? 21.961 -7.300 -31.038 1.00 61.25 199 ILE A C 1
ATOM 1489 O O . ILE A 1 199 ? 21.965 -7.752 -29.892 1.00 61.25 199 ILE A O 1
ATOM 1493 N N . ASP A 1 200 ? 22.590 -6.186 -31.400 1.00 61.81 200 ASP A N 1
ATOM 1494 C CA . ASP A 1 200 ? 23.334 -5.342 -30.473 1.00 61.81 200 ASP A CA 1
ATOM 1495 C C . ASP A 1 200 ? 22.400 -4.825 -29.363 1.00 61.81 200 ASP A C 1
ATOM 1497 O O . ASP A 1 200 ? 21.250 -4.460 -29.624 1.00 61.81 200 ASP A O 1
ATOM 1501 N N . GLY A 1 201 ? 22.867 -4.880 -28.113 1.00 63.00 201 GLY A N 1
ATOM 1502 C CA . GLY A 1 201 ? 22.099 -4.513 -26.917 1.00 63.00 201 GLY A CA 1
ATOM 1503 C C . GLY A 1 201 ? 21.131 -5.576 -26.372 1.00 63.00 201 GLY A C 1
ATOM 1504 O O . GLY A 1 201 ? 20.761 -5.506 -25.198 1.00 63.00 201 GLY A O 1
ATOM 1505 N N . LEU A 1 202 ? 20.755 -6.610 -27.139 1.00 69.44 202 LEU A N 1
ATOM 1506 C CA . LEU A 1 202 ? 19.790 -7.608 -26.652 1.00 69.44 202 LEU A CA 1
ATOM 1507 C C . LEU A 1 202 ? 20.320 -8.412 -25.453 1.00 69.44 202 LEU A C 1
ATOM 1509 O O . LEU A 1 202 ? 19.539 -8.793 -24.589 1.00 69.44 202 LEU A O 1
ATOM 1513 N N . SER A 1 203 ? 21.637 -8.614 -25.344 1.00 69.44 203 SER A N 1
ATOM 1514 C CA . SER A 1 203 ? 22.252 -9.253 -24.172 1.00 69.44 203 SER A CA 1
ATOM 1515 C C . SER A 1 203 ? 21.941 -8.510 -22.871 1.00 69.44 203 SER A C 1
ATOM 1517 O O . SER A 1 203 ? 21.635 -9.154 -21.875 1.00 69.44 203 SER A O 1
ATOM 1519 N N . THR A 1 204 ? 21.934 -7.175 -22.887 1.00 69.56 204 THR A N 1
ATOM 1520 C CA . THR A 1 204 ? 21.606 -6.341 -21.721 1.00 69.56 204 THR A CA 1
ATOM 1521 C C . THR A 1 204 ? 20.131 -6.461 -21.349 1.00 69.56 204 THR A C 1
ATOM 1523 O O . THR A 1 204 ? 19.801 -6.594 -20.174 1.00 69.56 204 THR A O 1
ATOM 1526 N N . VAL A 1 205 ? 19.235 -6.507 -22.342 1.00 71.25 205 VAL A N 1
ATOM 1527 C CA . VAL A 1 205 ? 17.805 -6.770 -22.099 1.00 71.25 205 VAL A CA 1
ATOM 1528 C C . VAL A 1 205 ? 17.601 -8.177 -21.542 1.00 71.25 205 VAL A C 1
ATOM 1530 O O . VAL A 1 205 ? 16.789 -8.379 -20.648 1.00 71.25 205 VAL A O 1
ATOM 1533 N N . CYS A 1 206 ? 18.369 -9.153 -22.021 1.00 75.94 206 CYS A N 1
ATOM 1534 C CA . CYS A 1 206 ? 18.324 -10.522 -21.532 1.00 75.94 206 CYS A CA 1
ATOM 1535 C C . CYS A 1 206 ? 18.878 -10.674 -20.116 1.00 75.94 206 CYS A C 1
ATOM 1537 O O . CYS A 1 206 ? 18.301 -11.423 -19.334 1.00 75.94 206 CYS A O 1
ATOM 1539 N N . GLU A 1 207 ? 19.939 -9.957 -19.751 1.00 72.56 207 GLU A N 1
ATOM 1540 C CA . GLU A 1 207 ? 20.449 -9.897 -18.378 1.00 72.56 207 GLU A CA 1
ATOM 1541 C C . GLU A 1 207 ? 19.444 -9.223 -17.440 1.00 72.56 207 GLU A C 1
ATOM 1543 O O . GLU A 1 207 ? 19.122 -9.783 -16.390 1.00 72.56 207 GLU A O 1
ATOM 1548 N N . ALA A 1 208 ? 18.867 -8.092 -17.858 1.00 69.00 208 ALA A N 1
ATOM 1549 C CA . ALA A 1 208 ? 17.781 -7.433 -17.143 1.00 69.00 208 ALA A CA 1
ATOM 1550 C C . ALA A 1 208 ? 16.569 -8.362 -16.983 1.00 69.00 208 ALA A C 1
ATOM 1552 O O . ALA A 1 208 ? 16.012 -8.461 -15.893 1.00 69.00 208 ALA A O 1
ATOM 1553 N N . CYS A 1 209 ? 16.206 -9.123 -18.021 1.00 74.00 209 CYS A N 1
ATOM 1554 C CA . CYS A 1 209 ? 15.127 -10.102 -17.955 1.00 74.00 209 CYS A CA 1
ATOM 1555 C C . CYS A 1 209 ? 15.456 -11.337 -17.112 1.00 74.00 209 CYS A C 1
ATOM 1557 O O . CYS A 1 209 ? 14.563 -11.934 -16.512 1.00 74.00 209 CYS A O 1
ATOM 1559 N N . ASN A 1 210 ? 16.729 -11.718 -17.028 1.00 70.06 210 ASN A N 1
ATOM 1560 C CA . ASN A 1 210 ? 17.177 -12.800 -16.164 1.00 70.06 210 ASN A CA 1
ATOM 1561 C C . ASN A 1 210 ? 17.128 -12.367 -14.690 1.00 70.06 210 ASN A C 1
ATOM 1563 O O . ASN A 1 210 ? 16.676 -13.136 -13.844 1.00 70.06 210 ASN A O 1
ATOM 1567 N N . MET A 1 211 ? 17.469 -11.106 -14.391 1.00 61.56 211 MET A N 1
ATOM 1568 C CA . MET A 1 211 ? 17.170 -10.481 -13.095 1.00 61.56 211 MET A CA 1
ATOM 1569 C C . MET A 1 211 ? 15.651 -10.364 -12.871 1.00 61.56 211 MET A C 1
ATOM 1571 O O . MET A 1 211 ? 15.168 -10.627 -11.770 1.00 61.56 211 MET A O 1
ATOM 1575 N N . ALA A 1 212 ? 14.886 -10.108 -13.938 1.00 58.50 212 ALA A N 1
ATOM 1576 C CA . ALA A 1 212 ? 13.430 -10.023 -13.911 1.00 58.50 212 ALA A CA 1
ATOM 1577 C C . ALA A 1 212 ? 12.682 -11.346 -13.762 1.00 58.50 212 ALA A C 1
ATOM 1579 O O . ALA A 1 212 ? 11.471 -11.343 -13.540 1.00 58.50 212 ALA A O 1
ATOM 1580 N N . SER A 1 213 ? 13.366 -12.487 -13.820 1.00 54.00 213 SER A N 1
ATOM 1581 C CA . SER A 1 213 ? 12.767 -13.782 -13.483 1.00 54.00 213 SER A CA 1
ATOM 1582 C C . SER A 1 213 ? 12.302 -13.850 -12.017 1.00 54.00 213 SER A C 1
ATOM 1584 O O . SER A 1 213 ? 11.441 -14.658 -11.677 1.00 54.00 213 SER A O 1
ATOM 1586 N N . GLN A 1 214 ? 12.798 -12.947 -11.160 1.00 59.25 214 GLN A N 1
ATOM 1587 C CA . GLN A 1 214 ? 12.298 -12.732 -9.798 1.00 59.25 214 GLN A CA 1
ATOM 1588 C C . GLN A 1 214 ? 11.002 -11.901 -9.753 1.00 59.25 214 GLN A C 1
ATOM 1590 O O . GLN A 1 214 ? 10.359 -11.812 -8.705 1.00 59.25 214 GLN A O 1
ATOM 1595 N N . PHE A 1 215 ? 10.590 -11.299 -10.876 1.00 57.62 215 PHE A N 1
ATOM 1596 C CA . PHE A 1 215 ? 9.542 -10.281 -10.910 1.00 57.62 215 PHE A CA 1
ATOM 1597 C C . PHE A 1 215 ? 8.124 -10.810 -11.163 1.00 57.62 215 PHE A C 1
ATOM 1599 O O . PHE A 1 215 ? 7.191 -10.014 -11.234 1.00 57.62 215 PHE A O 1
ATOM 1606 N N . THR A 1 216 ? 7.898 -12.132 -11.198 1.00 61.50 216 THR A N 1
ATOM 1607 C CA . THR A 1 216 ? 6.527 -12.702 -11.200 1.00 61.50 216 THR A CA 1
ATOM 1608 C C . THR A 1 216 ? 5.680 -12.182 -10.039 1.00 61.50 216 THR A C 1
ATOM 1610 O O . THR A 1 2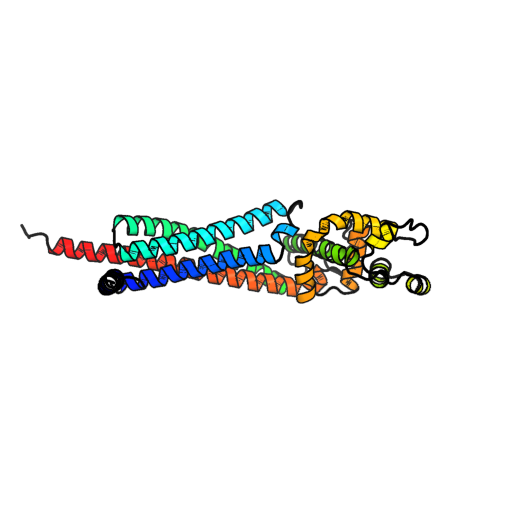16 ? 4.455 -12.156 -10.114 1.00 61.50 216 THR A O 1
ATOM 1613 N N . ARG A 1 217 ? 6.339 -11.740 -8.964 1.00 63.09 217 ARG A N 1
ATOM 1614 C CA . ARG A 1 217 ? 5.718 -11.165 -7.771 1.00 63.09 217 ARG A CA 1
ATOM 1615 C C . ARG A 1 217 ? 5.164 -9.748 -7.994 1.00 63.09 217 ARG A C 1
ATOM 1617 O O . ARG A 1 217 ? 4.364 -9.291 -7.193 1.00 63.09 217 ARG A O 1
ATOM 1624 N N . TYR A 1 218 ? 5.518 -9.077 -9.095 1.00 65.00 218 TYR A N 1
ATOM 1625 C CA . TYR A 1 218 ? 5.096 -7.706 -9.411 1.00 65.00 218 TYR A CA 1
ATOM 1626 C C . TYR A 1 218 ? 3.868 -7.640 -10.341 1.00 65.00 218 TYR A C 1
ATOM 1628 O O . TYR A 1 218 ? 3.409 -6.544 -10.651 1.00 65.00 218 TYR A O 1
ATOM 1636 N N . ASP A 1 219 ? 3.280 -8.772 -10.753 1.00 66.88 219 ASP A N 1
ATOM 1637 C CA . ASP A 1 219 ? 2.105 -8.852 -11.654 1.00 66.88 219 ASP A CA 1
ATOM 1638 C C . ASP A 1 219 ? 0.901 -8.011 -11.186 1.00 66.88 219 ASP A C 1
ATOM 1640 O O . ASP A 1 219 ? 0.121 -7.452 -11.961 1.00 66.88 219 ASP A O 1
ATOM 1644 N N . LYS A 1 220 ? 0.752 -7.853 -9.876 1.00 65.62 220 LYS A N 1
ATOM 1645 C CA . LYS A 1 220 ? -0.343 -7.070 -9.312 1.00 65.62 220 LYS A CA 1
ATOM 1646 C C . LYS A 1 220 ? -0.029 -5.578 -9.188 1.00 65.62 220 LYS A C 1
ATOM 1648 O O . LYS A 1 220 ? -0.937 -4.757 -9.322 1.00 65.62 220 LYS A O 1
ATOM 1653 N N . ILE A 1 221 ? 1.245 -5.221 -9.019 1.00 70.62 221 ILE A N 1
ATOM 1654 C CA . ILE A 1 221 ? 1.733 -3.841 -9.180 1.00 70.62 221 ILE A CA 1
ATOM 1655 C C . ILE A 1 221 ? 1.572 -3.429 -10.642 1.00 70.62 221 ILE A C 1
ATOM 1657 O O . ILE A 1 221 ? 1.083 -2.337 -10.922 1.00 70.62 221 ILE A O 1
ATOM 1661 N N . LEU A 1 222 ? 1.862 -4.349 -11.565 1.00 75.62 222 LEU A N 1
ATOM 1662 C CA . LEU A 1 222 ? 1.597 -4.204 -12.989 1.00 75.62 222 LEU A CA 1
ATOM 1663 C C . LEU A 1 222 ? 0.102 -3.979 -13.256 1.00 75.62 222 LEU A C 1
ATOM 1665 O O . LEU A 1 222 ? -0.252 -3.025 -13.940 1.00 75.62 222 LEU A O 1
ATOM 1669 N N . THR A 1 223 ? -0.777 -4.783 -12.651 1.00 78.12 223 THR A N 1
ATOM 1670 C CA . THR A 1 223 ? -2.236 -4.607 -12.754 1.00 78.12 223 THR A CA 1
ATOM 1671 C C . THR A 1 223 ? -2.683 -3.242 -12.217 1.00 78.12 223 THR A C 1
ATOM 1673 O O . THR A 1 223 ? -3.541 -2.585 -12.808 1.00 78.12 223 THR A O 1
ATOM 1676 N N . TRP A 1 224 ? -2.135 -2.785 -11.086 1.00 79.94 224 TRP A N 1
ATOM 1677 C CA . TRP A 1 224 ? -2.431 -1.445 -10.572 1.00 79.94 224 TRP A CA 1
ATOM 1678 C C . TRP A 1 224 ? -1.959 -0.362 -11.545 1.00 79.94 224 TRP A C 1
ATOM 1680 O O . TRP A 1 224 ? -2.738 0.541 -11.854 1.00 79.94 224 TRP A O 1
ATOM 1690 N N . ALA A 1 225 ? -0.730 -0.479 -12.057 1.00 83.50 225 ALA A N 1
ATOM 1691 C CA . ALA A 1 225 ? -0.167 0.449 -13.026 1.00 83.50 225 ALA A CA 1
ATOM 1692 C C . ALA A 1 225 ? -1.069 0.529 -14.264 1.00 83.50 225 ALA A C 1
ATOM 1694 O O . ALA A 1 225 ? -1.558 1.602 -14.580 1.00 83.50 225 ALA A O 1
ATOM 1695 N N . GLU A 1 226 ? -1.433 -0.595 -14.880 1.00 84.12 226 GLU A N 1
ATOM 1696 C CA . GLU A 1 226 ? -2.336 -0.630 -16.043 1.00 84.12 226 GLU A CA 1
ATOM 1697 C C . GLU A 1 226 ? -3.674 0.072 -15.801 1.00 84.12 226 GLU A C 1
ATOM 1699 O O . GLU A 1 226 ? -4.185 0.759 -16.683 1.00 84.12 226 GLU A O 1
ATOM 1704 N N . ASN A 1 227 ? -4.235 -0.073 -14.600 1.00 84.31 227 ASN A N 1
ATOM 1705 C CA . ASN A 1 227 ? -5.545 0.480 -14.273 1.00 84.31 227 ASN A CA 1
ATOM 1706 C C . ASN A 1 227 ? -5.515 1.955 -13.857 1.00 84.31 227 ASN A C 1
ATOM 1708 O O . ASN A 1 227 ? -6.502 2.665 -14.057 1.00 84.31 227 ASN A O 1
ATOM 1712 N N . LYS A 1 228 ? -4.447 2.402 -13.188 1.00 84.62 228 LYS A N 1
ATOM 1713 C CA . LYS A 1 228 ? -4.382 3.728 -12.554 1.00 84.62 228 LYS A CA 1
ATOM 1714 C C . LYS A 1 228 ? -3.378 4.653 -13.215 1.00 84.62 228 LYS A C 1
ATOM 1716 O O . LYS A 1 228 ? -3.707 5.812 -13.433 1.00 84.62 228 LYS A O 1
ATOM 1721 N N . CYS A 1 229 ? -2.191 4.157 -13.532 1.00 88.62 229 CYS A N 1
ATOM 1722 C CA . CYS A 1 229 ? -1.145 4.928 -14.187 1.00 88.62 229 CYS A CA 1
ATOM 1723 C C . CYS A 1 229 ? -0.482 4.080 -15.280 1.00 88.62 229 CYS A C 1
ATOM 1725 O O . CYS A 1 229 ? 0.569 3.473 -15.033 1.00 88.62 229 CYS A O 1
ATOM 1727 N N . PRO A 1 230 ? -1.145 3.946 -16.444 1.00 89.19 230 PRO A N 1
ATOM 1728 C CA . PRO A 1 230 ? -0.720 3.018 -17.473 1.00 89.19 230 PRO A CA 1
ATOM 1729 C C . PRO A 1 230 ? 0.638 3.419 -18.034 1.00 89.19 230 PRO A C 1
ATOM 1731 O O . PRO A 1 230 ? 0.952 4.603 -18.189 1.00 89.19 230 PRO A O 1
ATOM 1734 N N . ARG A 1 231 ? 1.411 2.389 -18.366 1.00 88.69 231 ARG A N 1
ATOM 1735 C CA . ARG A 1 231 ? 2.729 2.519 -18.977 1.00 88.69 231 ARG A CA 1
ATOM 1736 C C . ARG A 1 231 ? 2.623 3.305 -20.276 1.00 88.69 231 ARG A C 1
ATOM 1738 O O . ARG A 1 231 ? 1.658 3.163 -21.031 1.00 88.69 231 ARG A O 1
ATOM 1745 N N . ASN A 1 232 ? 3.627 4.120 -20.550 1.00 88.81 232 ASN A N 1
ATOM 1746 C CA . ASN A 1 232 ? 3.757 4.841 -21.806 1.00 88.81 232 ASN A CA 1
ATOM 1747 C C . ASN A 1 232 ? 5.228 4.866 -22.236 1.00 88.81 232 ASN A C 1
ATOM 1749 O O . ASN A 1 232 ? 6.099 4.385 -21.519 1.00 88.81 232 ASN A O 1
ATOM 1753 N N . LEU A 1 233 ? 5.519 5.424 -23.412 1.00 87.00 233 LEU A N 1
ATOM 1754 C CA . LEU A 1 233 ? 6.891 5.453 -23.931 1.00 87.00 233 LEU A CA 1
ATOM 1755 C C . LEU A 1 233 ? 7.861 6.204 -23.006 1.00 87.00 233 LEU A C 1
ATOM 1757 O O . LEU A 1 233 ? 9.008 5.796 -22.885 1.00 87.00 233 LEU A O 1
ATOM 1761 N N . ILE A 1 234 ? 7.409 7.256 -22.316 1.00 89.69 234 ILE A N 1
ATOM 1762 C CA . ILE A 1 234 ? 8.258 8.043 -21.411 1.00 89.69 234 ILE A CA 1
ATOM 1763 C C . ILE A 1 234 ? 8.680 7.185 -20.212 1.00 89.69 234 ILE A C 1
ATOM 1765 O O . ILE A 1 234 ? 9.875 7.052 -19.956 1.00 89.69 234 ILE A O 1
ATOM 1769 N N . THR A 1 235 ? 7.715 6.567 -19.516 1.00 89.88 235 THR A N 1
ATOM 1770 C CA . THR A 1 235 ? 8.012 5.691 -18.368 1.00 89.88 235 THR A CA 1
ATOM 1771 C C . THR A 1 235 ? 8.788 4.454 -18.800 1.00 89.88 235 THR A C 1
ATOM 1773 O O . THR A 1 235 ? 9.757 4.096 -18.138 1.00 89.88 235 THR A O 1
ATOM 1776 N N . GLY A 1 236 ? 8.431 3.878 -19.952 1.00 88.56 236 GLY A N 1
ATOM 1777 C CA . GLY A 1 236 ? 9.080 2.708 -20.530 1.00 88.56 236 GLY A CA 1
ATOM 1778 C C . GLY A 1 236 ? 10.558 2.932 -20.832 1.00 88.56 236 GLY A C 1
ATOM 1779 O O . GLY A 1 236 ? 11.386 2.116 -20.442 1.00 88.56 236 GLY A O 1
ATOM 1780 N N . HIS A 1 237 ? 10.918 4.043 -21.485 1.00 88.50 237 HIS A N 1
ATOM 1781 C CA . HIS A 1 237 ? 12.324 4.358 -21.764 1.00 88.50 237 HIS A CA 1
ATOM 1782 C C . HIS A 1 237 ? 13.127 4.564 -20.480 1.00 88.50 237 HIS A C 1
ATOM 1784 O O . HIS A 1 237 ? 14.257 4.084 -20.369 1.00 88.50 237 HIS A O 1
ATOM 1790 N N . TRP A 1 238 ? 12.541 5.247 -19.493 1.00 90.50 238 TRP A N 1
ATOM 1791 C CA . TRP A 1 238 ? 13.203 5.451 -18.210 1.00 90.50 238 TRP A CA 1
ATOM 1792 C C . TRP A 1 238 ? 13.416 4.124 -17.474 1.00 90.50 238 TRP A C 1
ATOM 1794 O O . TRP A 1 238 ? 14.529 3.835 -17.036 1.00 90.50 238 TRP A O 1
ATOM 1804 N N . CYS A 1 239 ? 12.383 3.282 -17.403 1.00 87.94 239 CYS A N 1
ATOM 1805 C CA . CYS A 1 239 ? 12.472 1.965 -16.787 1.00 87.94 239 CYS A CA 1
ATOM 1806 C C . CYS A 1 239 ? 13.443 1.041 -17.520 1.00 87.94 239 CYS A C 1
ATOM 1808 O O . CYS A 1 239 ? 14.197 0.325 -16.870 1.00 87.94 239 CYS A O 1
ATOM 1810 N N . ALA A 1 240 ? 13.488 1.084 -18.850 1.00 84.06 240 ALA A N 1
ATOM 1811 C CA . ALA A 1 240 ? 14.464 0.334 -19.628 1.00 84.06 240 ALA A CA 1
ATOM 1812 C C . ALA A 1 240 ? 15.907 0.755 -19.309 1.00 84.06 240 ALA A C 1
ATOM 1814 O O . ALA A 1 240 ? 16.751 -0.112 -19.082 1.00 84.06 240 ALA A O 1
ATOM 1815 N N . SER A 1 241 ? 16.181 2.063 -19.224 1.00 84.12 241 SER A N 1
ATOM 1816 C CA . SER A 1 241 ? 17.498 2.577 -18.816 1.00 84.12 241 SER A CA 1
ATOM 1817 C C . SER A 1 241 ? 17.858 2.135 -17.395 1.00 84.12 241 SER A C 1
ATOM 1819 O O . SER A 1 241 ? 18.950 1.609 -17.161 1.00 84.12 241 SER A O 1
ATOM 1821 N N . PHE A 1 242 ? 16.915 2.268 -16.457 1.00 84.69 242 PHE A N 1
ATOM 1822 C CA . PHE A 1 242 ? 17.087 1.848 -15.068 1.00 84.69 242 PHE A CA 1
ATOM 1823 C C . PHE A 1 242 ? 17.391 0.347 -14.958 1.00 84.69 242 PHE A C 1
ATOM 1825 O O . PHE A 1 242 ? 18.344 -0.044 -14.290 1.00 84.69 242 PHE A O 1
ATOM 1832 N N . LEU A 1 243 ? 16.633 -0.500 -15.657 1.00 80.38 243 LEU A N 1
ATOM 1833 C CA . LEU A 1 243 ? 16.822 -1.953 -15.652 1.00 80.38 243 LEU A CA 1
ATOM 1834 C C . LEU A 1 243 ? 18.133 -2.385 -16.327 1.00 80.38 243 LEU A C 1
ATOM 1836 O O . LEU A 1 243 ? 18.726 -3.381 -15.919 1.00 80.38 243 LEU A O 1
ATOM 1840 N N . ALA A 1 244 ? 18.586 -1.656 -17.350 1.00 76.44 244 ALA A N 1
ATOM 1841 C CA . ALA A 1 244 ? 19.817 -1.956 -18.079 1.00 76.44 244 ALA A CA 1
ATOM 1842 C C . ALA A 1 244 ? 21.086 -1.525 -17.326 1.00 76.44 244 ALA A C 1
ATOM 1844 O O . ALA A 1 244 ? 22.109 -2.203 -17.400 1.00 76.44 244 ALA A O 1
ATOM 1845 N N . THR A 1 245 ? 21.039 -0.390 -16.626 1.00 75.56 245 THR A N 1
ATOM 1846 C CA . THR A 1 245 ? 22.220 0.229 -15.997 1.00 75.56 245 THR A CA 1
ATOM 1847 C C . THR A 1 245 ? 22.264 0.057 -14.481 1.00 75.56 245 THR A C 1
ATOM 1849 O O . THR A 1 245 ? 23.324 0.217 -13.876 1.00 75.56 245 THR A O 1
ATOM 1852 N N . GLY A 1 246 ? 21.123 -0.240 -13.852 1.00 68.94 246 GLY A N 1
ATOM 1853 C CA . GLY A 1 246 ? 20.953 -0.216 -12.400 1.00 68.94 246 GLY A CA 1
ATOM 1854 C C . GLY A 1 246 ? 21.029 1.189 -11.791 1.00 68.94 246 GLY A C 1
ATOM 1855 O O . GLY A 1 246 ? 21.072 1.316 -10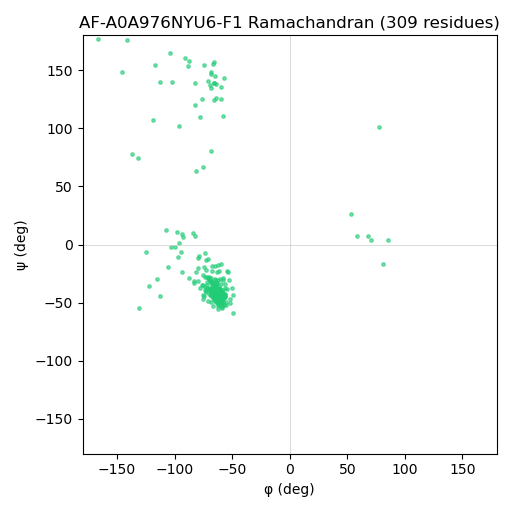.568 1.00 68.94 246 GLY A O 1
ATOM 1856 N N . ALA A 1 247 ? 21.079 2.244 -12.612 1.00 71.62 247 ALA A N 1
ATOM 1857 C CA . ALA A 1 247 ? 21.223 3.624 -12.172 1.00 71.62 247 ALA A CA 1
ATOM 1858 C C . ALA A 1 247 ? 19.952 4.436 -12.455 1.00 71.62 247 ALA A C 1
ATOM 1860 O O . ALA A 1 247 ? 19.319 4.309 -13.501 1.00 71.62 247 ALA A O 1
ATOM 1861 N N . ALA A 1 248 ? 19.582 5.296 -11.504 1.00 69.38 248 ALA A N 1
ATOM 1862 C CA . ALA A 1 248 ? 18.491 6.250 -11.657 1.00 69.38 248 ALA A CA 1
ATOM 1863 C C . ALA A 1 248 ? 19.056 7.616 -12.080 1.00 69.38 248 ALA A C 1
ATOM 1865 O O . ALA A 1 248 ? 19.571 8.359 -11.243 1.00 69.38 248 ALA A O 1
ATOM 1866 N N . ASP A 1 249 ? 18.951 7.957 -13.367 1.00 69.00 249 ASP A N 1
ATOM 1867 C CA . ASP A 1 249 ? 19.486 9.216 -13.919 1.00 69.00 249 ASP A CA 1
ATOM 1868 C C . ASP A 1 249 ? 18.708 10.467 -13.452 1.00 69.00 249 ASP A C 1
ATOM 1870 O O . ASP A 1 249 ? 19.254 11.565 -13.351 1.00 69.00 249 ASP A O 1
ATOM 1874 N N . SER A 1 250 ? 17.417 10.305 -13.144 1.00 84.44 250 SER A N 1
ATOM 1875 C CA . SER A 1 250 ? 16.489 11.338 -12.658 1.00 84.44 250 SER A CA 1
ATOM 1876 C C . SER A 1 250 ? 15.505 10.700 -11.677 1.00 84.44 250 SER A C 1
ATOM 1878 O O . SER A 1 250 ? 15.169 9.531 -11.822 1.00 84.44 250 SER A O 1
ATOM 1880 N N . ILE A 1 251 ? 15.028 11.449 -10.677 1.00 85.75 251 ILE A N 1
ATOM 1881 C CA . ILE A 1 251 ? 14.030 10.960 -9.703 1.00 85.75 251 ILE A CA 1
ATOM 1882 C C . ILE A 1 251 ? 12.599 11.327 -10.141 1.00 85.75 251 ILE A C 1
ATOM 1884 O O . ILE A 1 251 ? 11.642 10.641 -9.778 1.00 85.75 251 ILE A O 1
ATOM 1888 N N . TYR A 1 252 ? 12.437 12.371 -10.959 1.00 89.94 252 TYR A N 1
ATOM 1889 C CA . TYR A 1 252 ? 11.127 12.962 -11.260 1.00 89.94 252 TYR A CA 1
ATOM 1890 C C . TYR A 1 252 ? 10.868 13.175 -12.749 1.00 89.94 252 TYR A C 1
ATOM 1892 O O . TYR A 1 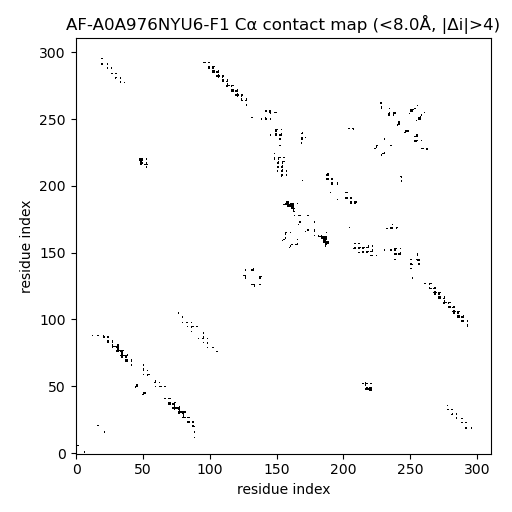252 ? 9.889 12.672 -13.291 1.00 89.94 252 TYR A O 1
ATOM 1900 N N . GLU A 1 253 ? 11.753 13.887 -13.442 1.00 90.44 253 GLU A N 1
ATOM 1901 C CA . GLU A 1 253 ? 11.579 14.144 -14.871 1.00 90.44 253 GLU A CA 1
ATOM 1902 C C . GLU A 1 253 ? 11.678 12.839 -15.661 1.00 90.44 253 GLU A C 1
ATOM 1904 O O . GLU A 1 253 ? 12.670 12.117 -15.538 1.00 90.44 253 GLU A O 1
ATOM 1909 N N . GLY A 1 254 ? 10.636 12.540 -16.441 1.00 87.62 254 GLY A N 1
ATOM 1910 C CA . GLY A 1 254 ? 10.531 11.322 -17.248 1.00 87.62 254 GLY A CA 1
ATOM 1911 C C . GLY A 1 254 ? 10.323 10.023 -16.460 1.00 87.62 254 GLY A C 1
ATOM 1912 O O . GLY A 1 254 ? 10.282 8.962 -17.072 1.00 87.62 254 GLY A O 1
ATOM 1913 N N . THR A 1 255 ? 10.174 10.077 -15.132 1.00 92.31 255 THR A N 1
ATOM 1914 C CA . THR A 1 255 ? 10.075 8.873 -14.293 1.00 92.31 255 THR A CA 1
ATOM 1915 C C . THR A 1 255 ? 8.630 8.420 -14.090 1.00 92.31 255 THR A C 1
ATOM 1917 O O . THR A 1 255 ? 7.704 9.232 -14.220 1.00 92.31 255 THR A O 1
ATOM 1920 N N . PRO A 1 256 ? 8.401 7.150 -13.705 1.00 92.31 256 PRO A N 1
ATOM 1921 C CA . PRO A 1 256 ? 7.080 6.690 -13.296 1.00 92.31 256 PRO A CA 1
ATOM 1922 C C . PRO A 1 256 ? 6.444 7.571 -12.223 1.00 92.31 256 PRO A C 1
ATOM 1924 O O . PRO A 1 256 ? 5.301 7.985 -12.372 1.00 92.31 256 PRO A O 1
ATOM 1927 N N . TYR A 1 257 ? 7.175 7.926 -11.167 1.00 92.31 257 TYR A N 1
ATOM 1928 C CA . TYR A 1 257 ? 6.658 8.794 -10.117 1.00 92.31 257 TYR A CA 1
ATOM 1929 C C . TYR A 1 257 ? 6.315 10.174 -10.668 1.00 92.31 257 TYR A C 1
ATOM 1931 O O . TYR A 1 257 ? 5.248 10.677 -10.356 1.00 92.31 257 TYR A O 1
ATOM 1939 N N . GLY A 1 258 ? 7.136 10.770 -11.536 1.00 93.31 258 GLY A N 1
ATOM 1940 C CA . GLY A 1 258 ? 6.807 12.056 -12.157 1.00 93.31 258 GLY A CA 1
ATOM 1941 C C . GLY A 1 258 ? 5.503 12.034 -12.955 1.00 93.31 258 GLY A C 1
ATOM 1942 O O . GLY A 1 258 ? 4.698 12.957 -12.854 1.00 93.31 258 GLY A O 1
ATOM 1943 N N . GLN A 1 259 ? 5.256 10.952 -13.697 1.00 92.62 259 GLN A N 1
ATOM 1944 C CA . GLN A 1 259 ? 4.025 10.769 -14.476 1.00 92.62 259 GLN A CA 1
ATOM 1945 C C . GLN A 1 259 ? 2.819 10.401 -13.597 1.00 92.62 259 GLN A C 1
ATOM 1947 O O . GLN A 1 259 ? 1.692 10.812 -13.872 1.00 92.62 259 GLN A O 1
ATOM 1952 N N . CYS A 1 260 ? 3.048 9.639 -12.526 1.00 91.81 260 CYS A N 1
ATOM 1953 C CA . CYS A 1 260 ? 2.003 9.058 -11.688 1.00 91.81 260 CYS A CA 1
ATOM 1954 C C . CYS A 1 260 ? 1.783 9.787 -10.359 1.00 91.81 260 CYS A C 1
ATOM 1956 O O . CYS A 1 260 ? 0.906 9.376 -9.603 1.00 91.81 260 CYS A O 1
ATOM 1958 N N . ARG A 1 261 ? 2.553 10.833 -10.037 1.00 93.50 261 ARG A N 1
ATOM 1959 C CA . ARG A 1 261 ? 2.639 11.422 -8.691 1.00 93.50 261 ARG A CA 1
ATOM 1960 C C . ARG A 1 261 ? 1.278 11.704 -8.080 1.00 93.50 261 ARG A C 1
ATOM 1962 O O . ARG A 1 261 ? 0.957 11.163 -7.028 1.00 93.50 261 ARG A O 1
ATOM 1969 N N . ASN A 1 262 ? 0.474 12.528 -8.746 1.00 92.19 262 ASN A N 1
ATOM 1970 C CA . ASN A 1 262 ? -0.815 12.949 -8.198 1.00 92.19 262 ASN A CA 1
ATOM 1971 C C . ASN A 1 262 ? -1.794 11.770 -8.125 1.00 92.19 262 ASN A C 1
ATOM 1973 O O . ASN A 1 262 ? -2.530 11.652 -7.158 1.00 92.19 262 ASN A O 1
ATOM 1977 N N . ILE A 1 263 ? -1.738 10.837 -9.083 1.00 90.50 263 ILE A N 1
ATOM 1978 C CA . ILE A 1 263 ? -2.561 9.617 -9.075 1.00 90.50 263 ILE A CA 1
ATOM 1979 C C . ILE A 1 263 ? -2.205 8.740 -7.868 1.00 90.50 263 ILE A C 1
ATOM 1981 O O . ILE A 1 263 ? -3.083 8.238 -7.170 1.00 90.50 263 ILE A O 1
ATOM 1985 N N . PHE A 1 264 ? -0.912 8.553 -7.608 1.00 87.75 264 PHE A N 1
ATOM 1986 C CA . PHE A 1 264 ? -0.429 7.780 -6.473 1.00 87.75 264 PHE A CA 1
ATOM 1987 C C . PHE A 1 264 ? -0.772 8.457 -5.140 1.00 87.75 264 PHE A C 1
ATOM 1989 O O . PHE A 1 264 ? -1.265 7.796 -4.224 1.00 87.75 264 PHE A O 1
ATOM 1996 N N . LEU A 1 265 ? -0.548 9.769 -5.029 1.00 89.94 265 LEU A N 1
ATOM 1997 C CA . LEU A 1 265 ? -0.863 10.531 -3.821 1.00 89.94 265 LEU A CA 1
ATOM 1998 C C . LEU A 1 265 ? -2.370 10.544 -3.535 1.00 89.94 265 LEU A C 1
ATOM 2000 O O . LEU A 1 265 ? -2.750 10.366 -2.381 1.00 89.94 265 LEU A O 1
ATOM 2004 N N . ASP A 1 266 ? -3.222 10.639 -4.556 1.00 89.06 266 ASP A N 1
ATOM 2005 C CA . ASP A 1 266 ? -4.679 10.546 -4.409 1.00 89.06 266 ASP A CA 1
ATOM 2006 C C . ASP A 1 266 ? -5.106 9.166 -3.878 1.00 89.06 266 ASP A C 1
ATOM 2008 O O . ASP A 1 266 ? -5.840 9.066 -2.894 1.00 89.06 266 ASP A O 1
ATOM 2012 N N . VAL A 1 267 ? -4.530 8.080 -4.414 1.00 84.06 267 VAL A N 1
ATOM 2013 C CA . VAL A 1 267 ? -4.737 6.718 -3.882 1.00 84.06 267 VAL A CA 1
ATOM 2014 C C . VAL A 1 267 ? -4.324 6.629 -2.409 1.00 84.06 267 VAL A C 1
ATOM 2016 O O . VAL A 1 267 ? -5.049 6.051 -1.594 1.00 84.06 267 VAL A O 1
ATOM 2019 N N . VAL A 1 268 ? -3.187 7.223 -2.039 1.00 84.25 268 VAL A N 1
ATOM 2020 C CA . VAL A 1 268 ? -2.724 7.287 -0.646 1.00 84.25 268 VAL A CA 1
ATOM 2021 C C . VAL A 1 268 ? -3.695 8.082 0.235 1.00 84.25 268 VAL A C 1
ATOM 2023 O O . VAL A 1 268 ? -3.976 7.667 1.366 1.00 84.25 268 VAL A O 1
ATOM 2026 N N . ILE A 1 269 ? -4.226 9.202 -0.258 1.00 87.12 269 ILE A N 1
ATOM 2027 C CA . ILE A 1 269 ? -5.175 10.068 0.454 1.00 87.12 269 ILE A CA 1
ATOM 2028 C C . ILE A 1 269 ? -6.490 9.328 0.702 1.00 87.12 269 ILE A C 1
ATOM 2030 O O . ILE A 1 269 ? -6.967 9.306 1.843 1.00 87.12 269 ILE A O 1
ATOM 2034 N N . ASP A 1 270 ? -7.050 8.698 -0.327 1.00 84.38 270 ASP A N 1
ATOM 2035 C CA . ASP A 1 270 ? -8.293 7.928 -0.259 1.00 84.38 270 ASP A CA 1
ATOM 2036 C C . ASP A 1 270 ? -8.166 6.726 0.672 1.00 84.38 270 ASP A C 1
ATOM 2038 O O . ASP A 1 270 ? -9.038 6.462 1.516 1.00 84.38 270 ASP A O 1
ATOM 2042 N N . TRP A 1 271 ? -7.039 6.024 0.572 1.00 81.75 271 TRP A N 1
ATOM 2043 C CA . TRP A 1 271 ? -6.735 4.904 1.441 1.00 81.75 271 TRP A CA 1
ATOM 2044 C C . TRP A 1 271 ? -6.622 5.336 2.909 1.00 81.75 271 TRP A C 1
ATOM 2046 O O . TRP A 1 271 ? -7.305 4.789 3.783 1.00 81.75 271 TRP A O 1
ATOM 2056 N N . SER A 1 272 ? -5.837 6.380 3.179 1.00 86.19 272 SER A N 1
ATOM 2057 C CA . SER A 1 272 ? -5.670 6.941 4.523 1.00 86.19 272 SER A CA 1
ATOM 2058 C C . SER A 1 272 ? -6.992 7.440 5.101 1.00 86.19 272 SER A C 1
ATOM 2060 O O . SER A 1 272 ? -7.278 7.249 6.283 1.00 86.19 272 SER A O 1
ATOM 2062 N N . ASN A 1 273 ? -7.837 8.051 4.269 1.00 86.44 273 ASN A N 1
ATOM 2063 C CA . ASN A 1 273 ? -9.156 8.513 4.674 1.00 86.44 273 ASN A CA 1
ATOM 2064 C C . ASN A 1 273 ? -10.062 7.344 5.084 1.00 86.44 273 ASN A C 1
ATOM 2066 O O . ASN A 1 273 ? -10.710 7.402 6.128 1.00 86.44 273 ASN A O 1
ATOM 2070 N N . SER A 1 274 ? -10.062 6.267 4.299 1.00 80.56 274 SER A N 1
ATOM 2071 C CA . SER A 1 274 ? -10.834 5.057 4.590 1.00 80.56 274 SER A CA 1
ATOM 2072 C C . SER A 1 274 ? -10.400 4.414 5.911 1.00 80.56 274 SER A C 1
ATOM 2074 O O . SER A 1 274 ? -11.243 4.076 6.747 1.00 80.56 274 SER A O 1
ATOM 2076 N N . LEU A 1 275 ? -9.086 4.315 6.141 1.00 82.00 275 LEU A N 1
ATOM 2077 C CA . LEU A 1 275 ? -8.522 3.777 7.379 1.00 82.00 275 LEU A CA 1
ATOM 2078 C C . LEU A 1 275 ? -8.856 4.659 8.595 1.00 82.00 275 LEU A C 1
ATOM 2080 O O . LEU A 1 275 ? -9.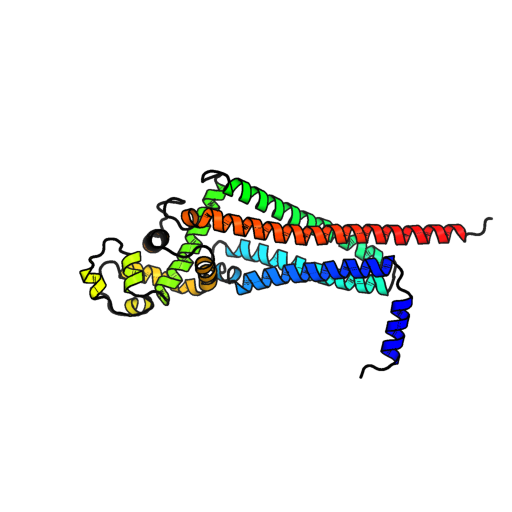261 4.144 9.640 1.00 82.00 275 LEU A O 1
ATOM 2084 N N . ALA A 1 276 ? -8.756 5.984 8.451 1.00 86.88 276 ALA A N 1
ATOM 2085 C CA . ALA A 1 276 ? -9.089 6.938 9.506 1.00 86.88 276 ALA A CA 1
ATOM 2086 C C . ALA A 1 276 ? -10.576 6.881 9.892 1.00 86.88 276 ALA A C 1
ATOM 2088 O O . ALA A 1 276 ? -10.904 6.864 11.078 1.00 86.88 276 ALA A O 1
ATOM 2089 N N . ILE A 1 277 ? -11.480 6.802 8.908 1.00 83.56 277 ILE A N 1
ATOM 2090 C CA . ILE A 1 277 ? -12.925 6.672 9.144 1.00 83.56 277 ILE A CA 1
ATOM 2091 C C . ILE A 1 277 ? -13.224 5.374 9.904 1.00 83.56 277 ILE A C 1
ATOM 2093 O O . ILE A 1 277 ? -13.906 5.409 10.930 1.00 83.56 277 ILE A O 1
ATOM 2097 N N . ALA A 1 278 ? -12.682 4.240 9.447 1.00 80.81 278 ALA A N 1
ATOM 2098 C CA . ALA A 1 278 ? -12.872 2.952 10.111 1.00 80.81 278 ALA A CA 1
ATOM 2099 C C . ALA A 1 278 ? -12.356 2.979 11.560 1.00 80.81 278 ALA A C 1
ATOM 2101 O O . ALA A 1 278 ? -13.075 2.591 12.482 1.00 80.81 278 ALA A O 1
ATOM 2102 N N . GLY A 1 279 ? -11.145 3.499 11.783 1.00 85.50 279 GLY A N 1
ATOM 2103 C CA . GLY A 1 279 ? -10.570 3.620 13.122 1.00 85.50 279 GLY A CA 1
ATOM 2104 C C . GLY A 1 279 ? -11.363 4.557 14.041 1.00 85.50 279 GLY A C 1
ATOM 2105 O O . GLY A 1 279 ? -11.554 4.246 15.218 1.00 85.50 279 GLY A O 1
ATOM 2106 N N . LEU A 1 280 ? -11.893 5.669 13.517 1.00 85.81 280 LEU A N 1
ATOM 2107 C CA . LEU A 1 280 ? -12.702 6.614 14.290 1.00 85.81 280 LEU A CA 1
ATOM 2108 C C . LEU A 1 280 ? -14.023 5.982 14.740 1.00 85.81 280 LEU A C 1
ATOM 2110 O O . LEU A 1 280 ? -14.406 6.128 15.903 1.00 85.81 280 LEU A O 1
ATOM 2114 N N . PHE A 1 281 ? -14.695 5.235 13.856 1.00 81.81 281 PHE A N 1
ATOM 2115 C CA . PHE A 1 281 ? -15.899 4.484 14.219 1.00 81.81 281 PHE A CA 1
ATOM 2116 C C . PHE A 1 281 ? -15.637 3.521 15.378 1.00 81.81 281 PHE A C 1
ATOM 2118 O O . PHE A 1 281 ? -16.442 3.451 16.311 1.00 81.81 281 PHE A O 1
ATOM 2125 N N . VAL A 1 282 ? -14.501 2.822 15.355 1.00 82.06 282 VAL A N 1
ATOM 2126 C CA . VAL A 1 282 ? -14.089 1.902 16.421 1.00 82.06 282 VAL A CA 1
ATOM 2127 C C . VAL A 1 282 ? -13.814 2.647 17.730 1.00 82.06 282 VAL A C 1
ATOM 2129 O O . VAL A 1 282 ? -14.328 2.255 18.778 1.00 82.06 282 VAL A O 1
ATOM 2132 N N . ALA A 1 283 ? -13.065 3.751 17.686 1.00 84.75 283 ALA A N 1
ATOM 2133 C CA . ALA A 1 283 ? -12.734 4.539 18.872 1.00 84.75 283 ALA A CA 1
ATOM 2134 C C . ALA A 1 283 ? -13.980 5.149 19.544 1.00 84.75 283 ALA A C 1
ATOM 2136 O O . ALA A 1 283 ? -14.144 5.045 20.761 1.00 84.75 283 ALA A O 1
ATOM 2137 N N . ILE A 1 284 ? -14.901 5.724 18.760 1.00 85.19 284 ILE A N 1
ATOM 2138 C CA . ILE A 1 284 ? -16.169 6.271 19.274 1.00 85.19 284 ILE A CA 1
ATOM 2139 C C . ILE A 1 284 ? -17.013 5.155 19.895 1.00 85.19 284 ILE A C 1
ATOM 2141 O O . ILE A 1 284 ? -17.532 5.301 21.003 1.00 85.19 284 ILE A O 1
ATOM 2145 N N . SER A 1 285 ? -17.112 4.018 19.208 1.00 82.44 285 SER A N 1
ATOM 2146 C CA . SER A 1 285 ? -17.849 2.846 19.682 1.00 82.44 285 SER A CA 1
ATOM 2147 C C . SER A 1 285 ? -17.301 2.337 21.022 1.00 82.44 285 SER A C 1
ATOM 2149 O O . SER A 1 285 ? -18.069 2.093 21.956 1.00 82.44 285 SER A O 1
ATOM 2151 N N . ALA A 1 286 ? -15.975 2.252 21.165 1.00 83.00 286 ALA A N 1
ATOM 2152 C CA . ALA A 1 286 ? -15.333 1.873 22.422 1.00 83.00 286 ALA A CA 1
ATOM 2153 C C . ALA A 1 286 ? -15.657 2.854 23.557 1.00 83.00 286 ALA A C 1
ATOM 2155 O O . ALA A 1 286 ? -16.032 2.431 24.653 1.00 83.00 286 ALA A O 1
ATOM 2156 N N . ALA A 1 287 ? -15.563 4.159 23.291 1.00 83.31 287 ALA A N 1
ATOM 2157 C CA . ALA A 1 287 ? -15.855 5.191 24.278 1.00 83.31 287 ALA A CA 1
ATOM 2158 C C . ALA A 1 287 ? -17.311 5.111 24.771 1.00 83.31 287 ALA A C 1
ATOM 2160 O O . ALA A 1 287 ? -17.563 5.156 25.978 1.00 83.31 287 ALA A O 1
ATOM 2161 N N . VAL A 1 288 ? -18.268 4.911 23.858 1.00 84.00 288 VAL A N 1
ATOM 2162 C CA . VAL A 1 288 ? -19.689 4.729 24.200 1.00 84.00 288 VAL A CA 1
ATOM 2163 C C . VAL A 1 288 ? -19.885 3.519 25.112 1.00 84.00 288 VAL A C 1
ATOM 2165 O O . VAL A 1 288 ? -20.588 3.619 26.117 1.00 84.00 288 VAL A O 1
ATOM 2168 N N . ILE A 1 289 ? -19.237 2.390 24.820 1.00 79.94 289 ILE A N 1
ATOM 2169 C CA . ILE A 1 289 ? -19.309 1.190 25.665 1.00 79.94 289 ILE A CA 1
ATOM 2170 C C . ILE A 1 289 ? -18.790 1.464 27.077 1.00 79.94 289 ILE A C 1
ATOM 2172 O O . ILE A 1 289 ? -19.446 1.079 28.045 1.00 79.94 289 ILE A O 1
ATOM 2176 N N . VAL A 1 290 ? -17.647 2.142 27.214 1.00 81.38 290 VAL A N 1
ATOM 2177 C CA . VAL A 1 290 ? -17.077 2.480 28.528 1.00 81.38 290 VAL A CA 1
ATOM 2178 C C . VAL A 1 290 ? -18.050 3.355 29.322 1.00 81.38 290 VAL A C 1
ATOM 2180 O O . VAL A 1 290 ? -18.312 3.097 30.499 1.00 81.38 290 VAL A O 1
ATOM 2183 N N . VAL A 1 291 ? -18.658 4.347 28.670 1.00 80.94 291 VAL A N 1
ATOM 2184 C CA . VAL A 1 291 ? -19.666 5.223 29.279 1.00 80.94 291 VAL A CA 1
ATOM 2185 C C . VAL A 1 291 ? -20.902 4.429 29.725 1.00 80.94 291 VAL A C 1
ATOM 2187 O O . VAL A 1 291 ? -21.350 4.570 30.867 1.00 80.94 291 VAL A O 1
ATOM 2190 N N . LEU A 1 292 ? -21.426 3.538 28.877 1.00 76.44 292 LEU A N 1
ATOM 2191 C CA . LEU A 1 292 ? -22.567 2.676 29.208 1.00 76.44 292 LEU A CA 1
ATOM 2192 C C . LEU A 1 292 ? -22.248 1.710 30.357 1.00 76.44 292 LEU A C 1
ATOM 2194 O O . LEU A 1 292 ? -23.071 1.528 31.260 1.00 76.44 292 LEU A O 1
ATOM 2198 N N . ALA A 1 293 ? -21.049 1.130 30.375 1.00 74.06 293 ALA A N 1
ATOM 2199 C CA . ALA A 1 293 ? -20.591 0.276 31.463 1.00 74.06 293 ALA A CA 1
ATOM 2200 C C . ALA A 1 293 ? -20.534 1.052 32.790 1.00 74.06 293 ALA A C 1
ATOM 2202 O O . ALA A 1 293 ? -21.065 0.583 33.804 1.00 74.06 293 ALA A O 1
ATOM 2203 N N . CYS A 1 294 ? -20.008 2.279 32.779 1.00 73.12 294 CYS A N 1
ATOM 2204 C CA . CYS A 1 294 ? -19.989 3.171 33.939 1.00 73.12 294 CYS A CA 1
ATOM 2205 C C . CYS A 1 294 ? -21.403 3.526 34.437 1.00 73.12 294 CYS A C 1
ATOM 2207 O O . CYS A 1 294 ? -21.686 3.404 35.636 1.00 73.12 294 CYS A O 1
ATOM 2209 N N . PHE A 1 295 ? -22.326 3.898 33.543 1.00 72.12 295 PHE A N 1
ATOM 2210 C CA . PHE A 1 295 ? -23.709 4.227 33.919 1.00 72.12 295 PHE A CA 1
ATOM 2211 C C . PHE A 1 295 ? -24.496 3.016 34.441 1.00 72.12 295 PHE A C 1
ATOM 2213 O O . PHE A 1 295 ? -25.218 3.120 35.441 1.00 72.12 295 PHE A O 1
ATOM 2220 N N . SER A 1 296 ? -24.319 1.844 33.825 1.00 67.06 296 SER A N 1
ATOM 2221 C CA . SER A 1 296 ? -24.954 0.597 34.276 1.00 67.06 296 SER A CA 1
ATOM 2222 C C . SER A 1 296 ? -24.502 0.188 35.687 1.00 67.06 296 SER A C 1
ATOM 2224 O O . SER A 1 296 ? -25.282 -0.374 36.461 1.00 67.06 296 SER A O 1
ATOM 2226 N N . ARG A 1 297 ? -23.263 0.529 36.068 1.00 65.69 297 ARG A N 1
ATOM 2227 C CA . ARG A 1 297 ? -22.733 0.308 37.418 1.00 65.69 297 ARG A CA 1
ATOM 2228 C C . ARG A 1 297 ? -23.292 1.312 38.430 1.00 65.69 297 ARG A C 1
ATOM 2230 O O . ARG A 1 297 ? -23.665 0.901 39.531 1.00 65.69 297 ARG A O 1
ATOM 2237 N N . ARG A 1 298 ? -23.370 2.602 38.078 1.00 63.19 298 ARG A N 1
ATOM 2238 C CA . ARG A 1 298 ? -23.831 3.665 38.993 1.00 63.19 298 ARG A CA 1
ATOM 2239 C C . ARG A 1 298 ? -25.310 3.515 39.367 1.00 63.19 298 ARG A C 1
ATOM 2241 O O . ARG A 1 298 ? -25.638 3.604 40.547 1.00 63.19 298 ARG A O 1
ATOM 2248 N N . SER A 1 299 ? -26.177 3.193 38.404 1.00 57.69 299 SER A N 1
ATOM 2249 C CA . SER A 1 299 ? -27.618 2.983 38.649 1.00 57.69 299 SER A CA 1
ATOM 2250 C C . SER A 1 299 ? -27.904 1.843 39.642 1.00 57.69 299 SER A C 1
ATOM 2252 O O . SER A 1 299 ? -28.726 1.990 40.543 1.00 57.69 299 SER A O 1
ATOM 2254 N N . LYS A 1 300 ? -27.157 0.732 39.564 1.00 52.19 300 LYS A N 1
ATOM 2255 C CA . LYS A 1 300 ? -27.267 -0.396 40.512 1.00 52.19 300 LYS A CA 1
ATOM 2256 C C . LYS A 1 300 ? -26.678 -0.111 41.901 1.00 52.19 300 LYS A C 1
ATOM 2258 O O . LYS A 1 300 ? -27.034 -0.804 42.851 1.00 52.19 300 LYS A O 1
ATOM 2263 N N . SER A 1 301 ? -25.766 0.854 42.039 1.00 49.22 301 SER A N 1
ATOM 2264 C CA . SER A 1 301 ? -25.257 1.280 43.354 1.00 49.22 301 SER A CA 1
ATOM 2265 C C . SER A 1 301 ? -26.298 2.106 44.107 1.00 49.22 301 SER A C 1
ATOM 2267 O O . SER A 1 301 ? -26.463 1.920 45.308 1.00 49.22 301 SER A O 1
ATOM 2269 N N . PHE A 1 302 ? -27.026 2.964 43.388 1.00 38.75 302 PHE A N 1
ATOM 2270 C CA . PHE A 1 302 ? -28.066 3.821 43.955 1.00 38.75 302 PHE A CA 1
ATOM 2271 C C . PHE A 1 302 ? -29.267 3.002 44.456 1.00 38.75 302 PHE A C 1
ATOM 2273 O O . PHE A 1 302 ? -29.727 3.193 45.577 1.00 38.75 302 PHE A O 1
ATOM 2280 N N . SER A 1 303 ? -29.684 1.974 43.703 1.00 42.69 303 SER A N 1
ATOM 2281 C CA . SER A 1 303 ? -30.758 1.074 44.157 1.00 42.69 303 SER A CA 1
ATOM 2282 C C . SER A 1 303 ? -30.355 0.213 45.365 1.00 42.69 303 SER A C 1
ATOM 2284 O O . SER A 1 303 ? -31.218 -0.284 46.083 1.00 42.69 303 SER A O 1
ATOM 2286 N N . LYS A 1 304 ? -29.052 -0.012 45.599 1.00 40.34 304 LYS A N 1
ATOM 2287 C CA . LYS A 1 304 ? -28.569 -0.780 46.758 1.00 40.34 304 LYS A CA 1
ATOM 2288 C C . LYS A 1 304 ? -28.478 0.084 48.020 1.00 40.34 304 LYS A C 1
ATOM 2290 O O . LYS A 1 304 ? -28.705 -0.442 49.103 1.00 40.34 304 LYS A O 1
ATOM 2295 N N . SER A 1 305 ? -28.190 1.384 47.895 1.00 42.41 305 SER A N 1
ATOM 2296 C CA . SER A 1 305 ? -28.203 2.312 49.038 1.00 42.41 305 SER A CA 1
ATOM 2297 C C . SER A 1 305 ? -29.611 2.631 49.533 1.00 42.41 305 SER A C 1
ATOM 2299 O O . SER A 1 305 ? -29.790 2.884 50.717 1.00 42.41 305 SER A O 1
ATOM 2301 N N . GLU A 1 306 ? -30.613 2.574 48.657 1.00 45.25 306 GLU A N 1
ATOM 2302 C CA . GLU A 1 306 ? -32.017 2.814 49.018 1.00 45.25 306 GLU A CA 1
ATOM 2303 C C . GLU A 1 306 ? -32.652 1.638 49.788 1.00 45.25 306 GLU A C 1
ATOM 2305 O O . GLU A 1 306 ? -33.623 1.817 50.512 1.00 45.25 306 GLU A O 1
ATOM 2310 N N . ASN A 1 307 ? -32.061 0.441 49.690 1.00 42.69 307 ASN A N 1
ATOM 2311 C CA . ASN A 1 307 ? -32.518 -0.779 50.367 1.00 42.69 307 ASN A CA 1
ATOM 2312 C C . ASN A 1 307 ? -31.755 -1.095 51.669 1.00 42.69 307 ASN A C 1
ATOM 2314 O O . ASN A 1 307 ? -31.890 -2.192 52.213 1.00 42.69 307 ASN A O 1
ATOM 2318 N N . LEU A 1 308 ? -30.932 -0.172 52.173 1.00 44.03 308 LEU A N 1
ATOM 2319 C CA . LEU A 1 308 ? -30.358 -0.298 53.512 1.00 44.03 308 LEU A CA 1
ATOM 2320 C C . LEU A 1 308 ? -31.389 0.206 54.535 1.00 44.03 308 LEU A C 1
ATOM 2322 O O . LEU A 1 308 ? -31.778 1.373 54.454 1.00 44.03 308 LEU A O 1
ATOM 2326 N N . PRO A 1 309 ? -31.846 -0.631 55.489 1.00 45.72 309 PRO A N 1
ATOM 2327 C CA . PRO A 1 309 ? -32.739 -0.162 56.536 1.00 45.72 309 PRO A CA 1
ATOM 2328 C C . PRO A 1 309 ? -32.023 0.937 57.320 1.00 45.72 309 PRO A C 1
ATOM 2330 O O . PRO A 1 309 ? -30.907 0.737 57.806 1.00 45.72 309 PRO A O 1
ATOM 2333 N N . LYS A 1 310 ? -32.665 2.105 57.415 1.00 44.97 310 LYS A N 1
ATOM 2334 C CA . LYS A 1 310 ? -32.250 3.164 58.335 1.00 44.97 310 LYS A CA 1
ATOM 2335 C C . LYS A 1 310 ? -32.274 2.564 59.743 1.00 44.97 310 LYS A C 1
ATOM 2337 O O . LYS A 1 310 ? -33.344 2.198 60.224 1.00 44.97 310 LYS A O 1
ATOM 2342 N N . LYS A 1 311 ? -31.091 2.381 60.328 1.00 39.78 311 LYS A N 1
ATOM 2343 C CA . LYS A 1 311 ? -30.933 2.143 61.763 1.00 39.78 311 LYS A CA 1
ATOM 2344 C C . LYS A 1 311 ? -31.019 3.469 62.496 1.00 39.78 311 LYS A C 1
ATOM 2346 O O . LYS A 1 311 ? -30.489 4.457 61.938 1.00 39.78 311 LYS A O 1
#

Organism: Bremia lactucae (NCBI:txid4779)